Protein AF-A0A6J1QR47-F1 (afdb_monomer_lite)

Foldseek 3Di:
DDWDKDKDFDAFQAPNDTQTQWIWIDTPNDTQDIFGEAGPDDPVPGDPQRNVRLVCCCVQNDVDHNGDGDHYSVCVVVVVCCSVVPDDPDDDDDDDDDPDPDDPDDPDPDPDDDDDPPPPQQFAPKDWDQLDPVSQWIWMWGWRVDVQIAIWIWIHGSNVSDTDIDDPQLVVLVLVCLVVLVVQQPDPPPPQPDWDDRPQWIWDWDADPNAIWIWIDGPPDIDTHHNSSVVSVSVCNVVNVVVNVVNVVCSVVLNVLLVVLVVQLVPDPDLQCSLVSLVPDPSADPVDSSSVCCSPRPSHD

Structure (mmCIF, N/CA/C/O backbone):
data_AF-A0A6J1QR47-F1
#
_entry.id   AF-A0A6J1QR47-F1
#
loop_
_atom_site.group_PDB
_atom_site.id
_atom_site.type_symbol
_atom_site.label_atom_id
_atom_site.label_alt_id
_atom_site.label_comp_id
_atom_site.label_asym_id
_atom_site.label_entity_id
_atom_site.label_seq_id
_atom_site.pdbx_PDB_ins_code
_atom_site.Cartn_x
_atom_site.Cartn_y
_atom_site.Cartn_z
_atom_site.occupancy
_atom_site.B_iso_or_equiv
_atom_site.auth_seq_id
_atom_site.auth_comp_id
_atom_site.auth_asym_id
_atom_site.auth_atom_id
_atom_site.pdbx_PDB_model_num
ATOM 1 N N . MET A 1 1 ? -42.573 -16.271 6.829 1.00 49.19 1 MET A N 1
ATOM 2 C CA . MET A 1 1 ? -41.320 -15.552 7.147 1.00 49.19 1 MET A CA 1
ATOM 3 C C . MET A 1 1 ? -40.947 -14.736 5.915 1.00 49.19 1 MET A C 1
ATOM 5 O O . MET A 1 1 ? -40.894 -15.323 4.841 1.00 49.19 1 MET A O 1
ATOM 9 N N . PHE A 1 2 ? -40.803 -13.410 6.010 1.00 60.12 2 PHE A N 1
ATOM 10 C CA . PHE A 1 2 ? -40.352 -12.614 4.861 1.00 60.12 2 PHE A CA 1
ATOM 11 C C . PHE A 1 2 ? -38.879 -12.929 4.598 1.00 60.12 2 PHE A C 1
ATOM 13 O O . PHE A 1 2 ? -38.045 -12.773 5.486 1.00 60.12 2 PHE A O 1
ATOM 20 N N . ALA A 1 3 ? -38.575 -13.408 3.396 1.00 66.44 3 ALA A N 1
ATOM 21 C CA . ALA A 1 3 ? -37.206 -13.617 2.955 1.00 66.44 3 ALA A CA 1
ATOM 22 C C . ALA A 1 3 ? -36.474 -12.262 2.869 1.00 66.44 3 ALA A C 1
ATOM 24 O O . ALA A 1 3 ? -36.999 -11.346 2.221 1.00 66.44 3 ALA A O 1
ATOM 25 N N . PRO A 1 4 ? -35.282 -12.104 3.476 1.00 74.38 4 PRO A N 1
ATOM 26 C CA . PRO A 1 4 ? -34.519 -10.872 3.345 1.00 74.38 4 PRO A CA 1
ATOM 27 C C . PRO A 1 4 ? -34.150 -10.647 1.874 1.00 74.38 4 PRO A C 1
ATOM 29 O O . PRO A 1 4 ? -33.723 -11.565 1.169 1.00 74.38 4 PRO A O 1
ATOM 32 N N . THR A 1 5 ? -34.360 -9.417 1.407 1.00 82.38 5 THR A N 1
ATOM 33 C CA . THR A 1 5 ? -33.966 -8.968 0.067 1.00 82.38 5 THR A CA 1
ATOM 34 C C . THR A 1 5 ? -32.846 -7.951 0.226 1.00 82.38 5 THR A C 1
ATOM 36 O O . THR A 1 5 ? -33.026 -6.950 0.916 1.00 82.38 5 THR A O 1
ATOM 39 N N . PHE A 1 6 ? -31.705 -8.215 -0.399 1.00 82.88 6 PHE A N 1
ATOM 40 C CA . PHE A 1 6 ? -30.552 -7.324 -0.423 1.00 82.88 6 PHE A CA 1
ATOM 41 C C . PHE A 1 6 ? -30.508 -6.609 -1.768 1.00 82.88 6 PHE A C 1
ATOM 43 O O . PHE A 1 6 ? -30.739 -7.228 -2.807 1.00 82.88 6 PHE A O 1
ATOM 50 N N . VAL A 1 7 ? -30.233 -5.309 -1.744 1.00 85.19 7 VAL A N 1
ATOM 51 C CA . VAL A 1 7 ? -30.106 -4.488 -2.948 1.00 85.19 7 VAL A CA 1
ATOM 52 C C . VAL A 1 7 ? -28.792 -3.729 -2.857 1.00 85.19 7 VAL A C 1
ATOM 54 O O . VAL A 1 7 ? -28.614 -2.939 -1.932 1.00 85.19 7 VAL A O 1
ATOM 57 N N . ASP A 1 8 ? -27.898 -3.973 -3.808 1.00 87.81 8 ASP A N 1
ATOM 58 C CA . ASP A 1 8 ? -26.702 -3.162 -4.029 1.00 87.81 8 ASP A CA 1
ATOM 59 C C . ASP A 1 8 ? -26.962 -2.193 -5.187 1.00 87.81 8 ASP A C 1
ATOM 61 O O . ASP A 1 8 ? -27.458 -2.601 -6.243 1.00 87.81 8 ASP A O 1
ATOM 65 N N . LEU A 1 9 ? -26.686 -0.905 -4.965 1.00 89.38 9 LEU A N 1
ATOM 66 C CA . LEU A 1 9 ? -26.879 0.168 -5.941 1.00 89.38 9 LEU A CA 1
ATOM 67 C C . LEU A 1 9 ? -25.563 0.912 -6.139 1.00 89.38 9 LEU A C 1
ATOM 69 O O . LEU A 1 9 ? -25.026 1.491 -5.195 1.00 89.38 9 LEU A O 1
ATOM 73 N N . GLN A 1 10 ? -25.108 0.991 -7.383 1.00 90.56 10 GLN A N 1
ATOM 74 C CA . GLN A 1 10 ? -23.956 1.803 -7.768 1.00 90.56 10 GLN A CA 1
ATOM 75 C C . GLN A 1 10 ? -24.388 2.839 -8.794 1.00 90.56 10 GLN A C 1
ATOM 77 O O . GLN A 1 10 ? -25.326 2.612 -9.559 1.00 90.56 10 GLN A O 1
ATOM 82 N N . GLY A 1 11 ? -23.757 4.009 -8.799 1.00 89.56 11 GLY A N 1
ATOM 83 C CA . GLY A 1 11 ? -24.224 5.114 -9.621 1.00 89.56 11 GLY A CA 1
ATOM 84 C C . GLY A 1 11 ? -23.438 6.400 -9.453 1.00 89.56 11 GLY A C 1
ATOM 85 O O . GLY A 1 11 ? -22.457 6.468 -8.716 1.00 89.56 11 GLY A O 1
ATOM 86 N N . PHE A 1 12 ? -23.917 7.429 -10.139 1.00 88.50 12 PHE A N 1
ATOM 87 C CA . PHE A 1 12 ? -23.306 8.750 -10.199 1.00 88.50 12 PHE A CA 1
ATOM 88 C C . PHE A 1 12 ? -24.122 9.781 -9.427 1.00 88.50 12 PHE A C 1
ATOM 90 O O . PHE A 1 12 ? -25.316 9.599 -9.204 1.00 88.50 12 PHE A O 1
ATOM 97 N N . VAL A 1 13 ? -23.502 10.904 -9.072 1.00 85.06 13 VAL A N 1
ATOM 98 C CA . VAL A 1 13 ? -24.218 12.092 -8.594 1.00 85.06 13 VAL A CA 1
ATOM 99 C C . VAL A 1 13 ? -24.180 13.143 -9.697 1.00 85.06 13 VAL A C 1
ATOM 101 O O . VAL A 1 13 ? -23.104 13.512 -10.154 1.00 85.06 13 VAL A O 1
ATOM 104 N N . VAL A 1 14 ? -25.353 13.598 -10.139 1.00 82.94 14 VAL A N 1
ATOM 105 C CA . VAL A 1 14 ? -25.511 14.633 -11.173 1.00 82.94 14 VAL A CA 1
ATOM 106 C C . VAL A 1 14 ? -26.451 15.698 -10.654 1.00 82.94 14 VAL A C 1
ATOM 108 O O . VAL A 1 14 ? -27.600 15.385 -10.330 1.00 82.94 14 VAL A O 1
ATOM 111 N N . GLY A 1 15 ? -25.992 16.947 -10.563 1.00 78.44 15 GLY A N 1
ATOM 112 C CA . GLY A 1 15 ? -26.835 18.043 -10.073 1.00 78.44 15 GLY A CA 1
ATOM 113 C C . GLY A 1 15 ? -27.487 17.712 -8.724 1.00 78.44 15 GLY A C 1
ATOM 114 O O . GLY A 1 15 ? -28.696 17.875 -8.560 1.00 78.44 15 GLY A O 1
ATOM 115 N N . MET A 1 16 ? -26.691 17.155 -7.802 1.00 78.25 16 MET A N 1
ATOM 116 C CA . MET A 1 16 ? -27.096 16.700 -6.460 1.00 78.25 16 MET A CA 1
ATOM 117 C C . MET A 1 16 ? -28.099 15.531 -6.421 1.00 78.25 16 MET A C 1
ATOM 119 O O . MET A 1 16 ? -28.612 15.191 -5.356 1.00 78.25 16 MET A O 1
ATOM 123 N N . LYS A 1 17 ? -28.385 14.882 -7.554 1.00 81.88 17 LYS A N 1
ATOM 124 C CA . LYS A 1 17 ? -29.273 13.714 -7.623 1.00 81.88 17 LYS A CA 1
ATOM 125 C C . LYS A 1 17 ? -28.477 12.452 -7.908 1.00 81.88 17 LYS A C 1
ATOM 127 O O . LYS A 1 17 ? -27.615 12.441 -8.783 1.00 81.88 17 LYS A O 1
ATOM 132 N N . PHE A 1 18 ? -28.807 11.374 -7.203 1.00 86.56 18 PHE A N 1
ATOM 133 C CA . PHE A 1 18 ? -28.233 10.063 -7.478 1.00 86.56 18 PHE A CA 1
ATOM 134 C C . PHE A 1 18 ? -28.845 9.460 -8.749 1.00 86.56 18 PHE A C 1
ATOM 136 O O . PHE A 1 18 ? -30.067 9.369 -8.891 1.00 86.56 18 PHE A O 1
ATOM 143 N N . VAL A 1 19 ? -27.979 9.047 -9.666 1.00 89.38 19 VAL A N 1
ATOM 144 C CA . VAL A 1 19 ? -28.298 8.401 -10.936 1.00 89.38 19 VAL A CA 1
ATOM 145 C C . VAL A 1 19 ? -27.807 6.964 -10.856 1.00 89.38 19 VAL A C 1
ATOM 147 O O . VAL A 1 19 ? -26.606 6.709 -10.869 1.00 89.38 19 VAL A O 1
ATOM 150 N N . VAL A 1 20 ? -28.743 6.022 -10.769 1.00 89.75 20 VAL A N 1
ATOM 151 C CA . VAL A 1 20 ? -28.433 4.597 -10.590 1.00 89.75 20 VAL 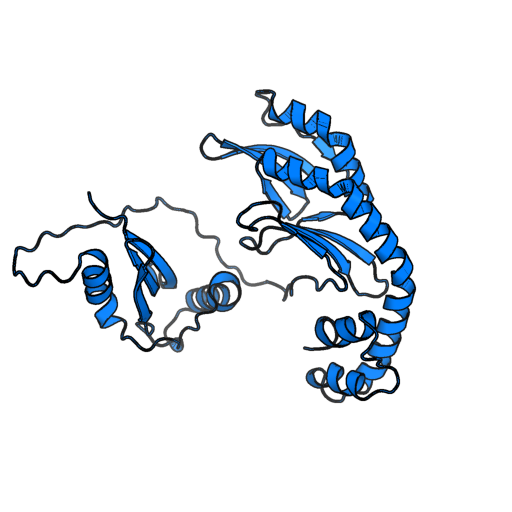A CA 1
ATOM 152 C C . VAL A 1 20 ? -27.826 4.030 -11.876 1.00 89.75 20 VAL A C 1
ATOM 154 O O . VAL A 1 20 ? -28.458 4.067 -12.929 1.00 89.75 20 VAL A O 1
ATOM 157 N N . LYS A 1 21 ? -26.618 3.477 -11.797 1.00 88.38 21 LYS A N 1
ATOM 158 C CA . LYS A 1 21 ? -25.906 2.874 -12.928 1.00 88.38 21 LYS A CA 1
ATOM 159 C C . LYS A 1 21 ? -26.002 1.357 -12.935 1.00 88.38 21 LYS A C 1
ATOM 161 O O . LYS A 1 21 ? -26.288 0.779 -13.976 1.00 88.38 21 LYS A O 1
ATOM 166 N N . GLU A 1 22 ? -25.818 0.724 -11.789 1.00 90.31 22 GLU A N 1
ATOM 167 C CA . GLU A 1 22 ? -25.898 -0.724 -11.634 1.00 90.31 22 GLU A CA 1
ATOM 168 C C . GLU A 1 22 ? -26.767 -1.076 -10.432 1.00 90.31 22 GLU A C 1
ATOM 170 O O . GLU A 1 22 ? -26.770 -0.370 -9.420 1.00 90.31 22 GLU A O 1
ATOM 175 N N . VAL A 1 23 ? -27.525 -2.163 -10.570 1.00 89.31 23 VAL A N 1
ATOM 176 C CA . VAL A 1 23 ? -28.356 -2.721 -9.507 1.00 89.31 23 VAL A CA 1
ATOM 177 C C . VAL A 1 23 ? -28.195 -4.225 -9.464 1.00 89.31 23 VAL A C 1
ATOM 179 O O . VAL A 1 23 ? -28.493 -4.889 -10.457 1.00 89.31 23 VAL A O 1
ATOM 182 N N . ALA A 1 24 ? -27.842 -4.759 -8.299 1.00 89.81 24 ALA A N 1
ATOM 183 C CA . ALA A 1 24 ? -27.925 -6.183 -8.002 1.00 89.81 24 ALA A CA 1
ATOM 184 C C . ALA A 1 24 ? -28.945 -6.422 -6.880 1.00 89.81 24 ALA A C 1
ATOM 186 O O . ALA A 1 24 ? -28.846 -5.850 -5.796 1.00 89.81 24 ALA A O 1
ATOM 187 N N . VAL A 1 25 ? -29.943 -7.266 -7.143 1.00 85.88 25 VAL A N 1
ATOM 188 C CA . VAL A 1 25 ? -30.964 -7.671 -6.168 1.00 85.88 25 VAL A CA 1
ATOM 189 C C . VAL A 1 25 ? -30.769 -9.142 -5.842 1.00 85.88 25 VAL A C 1
ATOM 191 O O . VAL A 1 25 ? -30.840 -9.986 -6.735 1.00 85.88 25 VAL A O 1
ATOM 194 N N . LEU A 1 26 ? -30.564 -9.456 -4.565 1.00 84.00 26 LEU A N 1
ATOM 195 C CA . LEU A 1 26 ? -30.418 -10.818 -4.065 1.00 84.00 26 LEU A CA 1
ATOM 196 C C . LEU A 1 26 ? -31.545 -11.156 -3.090 1.00 84.00 26 LEU A C 1
ATOM 198 O O . LEU A 1 26 ? -31.920 -10.346 -2.242 1.00 84.00 26 LEU A O 1
ATOM 202 N N . ARG A 1 27 ? -32.066 -12.379 -3.173 1.00 81.50 27 ARG A N 1
ATOM 203 C CA . ARG A 1 27 ? -33.054 -12.918 -2.229 1.00 81.50 27 ARG A CA 1
ATOM 204 C C . ARG A 1 27 ? -32.716 -14.375 -1.947 1.00 81.50 27 ARG A C 1
ATOM 206 O O . ARG A 1 27 ? -32.458 -15.133 -2.874 1.00 81.50 27 ARG A O 1
ATOM 213 N N . ASN A 1 28 ? -32.717 -14.767 -0.673 1.00 79.06 28 ASN A N 1
ATOM 214 C CA . ASN A 1 28 ? -32.351 -16.126 -0.242 1.00 79.06 28 ASN A CA 1
ATOM 215 C C . ASN A 1 28 ? -30.976 -16.600 -0.761 1.00 79.06 28 ASN A C 1
ATOM 217 O O . ASN A 1 28 ? -30.814 -17.762 -1.114 1.00 79.06 28 ASN A O 1
ATOM 221 N N . GLY A 1 29 ? -29.993 -15.698 -0.847 1.00 71.38 29 GLY A N 1
ATOM 222 C CA . GLY A 1 29 ? -28.644 -16.030 -1.324 1.00 71.38 29 GLY A CA 1
ATOM 223 C C . GLY A 1 29 ? -28.515 -16.228 -2.840 1.00 71.38 29 GLY A C 1
ATOM 224 O O . GLY A 1 29 ? -27.404 -16.441 -3.312 1.00 71.38 29 GLY A O 1
ATOM 225 N N . ALA A 1 30 ? -29.604 -16.111 -3.608 1.00 73.62 30 ALA A N 1
ATOM 226 C CA . ALA A 1 30 ? -29.583 -16.155 -5.068 1.00 73.62 30 ALA A CA 1
ATOM 227 C C . ALA A 1 30 ? -29.725 -14.751 -5.675 1.00 73.62 30 ALA A C 1
ATOM 229 O O . ALA A 1 30 ? -30.470 -13.908 -5.160 1.00 73.62 30 ALA A O 1
ATOM 230 N N . VAL A 1 31 ? -29.032 -14.509 -6.791 1.00 76.69 31 VAL A N 1
ATOM 231 C CA . VAL A 1 31 ? -29.183 -13.286 -7.592 1.00 76.69 31 VAL A CA 1
ATOM 232 C C . VAL A 1 31 ? -30.523 -13.346 -8.321 1.00 76.69 31 VAL A C 1
ATOM 234 O O . VAL A 1 31 ? -30.751 -14.223 -9.148 1.00 76.69 31 VAL A O 1
ATOM 237 N N . LEU A 1 32 ? -31.417 -12.416 -7.996 1.00 80.94 32 LEU A N 1
ATOM 238 C CA . LEU A 1 32 ? -32.761 -12.326 -8.567 1.00 80.94 32 LEU A CA 1
ATOM 239 C C . LEU A 1 32 ? -32.769 -11.434 -9.811 1.00 80.94 32 LEU A C 1
ATOM 241 O O . LEU A 1 32 ? -33.445 -11.737 -10.790 1.00 80.94 32 LEU A O 1
ATOM 245 N N . ALA A 1 33 ? -32.014 -10.336 -9.781 1.00 81.56 33 ALA A N 1
ATOM 246 C CA . ALA A 1 33 ? -31.856 -9.452 -10.926 1.00 81.56 33 ALA A CA 1
ATOM 247 C C . ALA A 1 33 ? -30.525 -8.702 -10.867 1.00 81.56 33 ALA A C 1
ATOM 249 O O . ALA A 1 33 ? -30.100 -8.271 -9.795 1.00 81.56 33 ALA A O 1
ATOM 250 N N . HIS A 1 34 ? -29.914 -8.502 -12.031 1.00 88.75 34 HIS A N 1
ATOM 251 C CA . HIS A 1 34 ? -28.715 -7.693 -12.207 1.00 88.75 34 HIS A CA 1
ATOM 252 C C . HIS A 1 34 ? -28.888 -6.820 -13.448 1.00 88.75 34 HIS A C 1
ATOM 254 O O . HIS A 1 34 ? -29.148 -7.332 -14.537 1.00 88.75 34 HIS A O 1
ATOM 260 N N . TYR A 1 35 ? -28.825 -5.502 -13.275 1.00 86.00 35 TYR A N 1
ATOM 261 C CA . TYR A 1 35 ? -29.045 -4.539 -14.351 1.00 86.00 35 TYR A CA 1
ATOM 262 C C . TYR A 1 35 ? -27.926 -3.511 -14.387 1.00 86.00 35 TYR A C 1
ATOM 264 O O . TYR A 1 35 ? -27.593 -2.939 -13.353 1.00 86.00 35 TYR A O 1
ATOM 272 N N . ILE A 1 36 ? -27.441 -3.206 -15.591 1.00 88.06 36 ILE A N 1
ATOM 273 C CA . ILE A 1 36 ? -26.566 -2.061 -15.853 1.00 88.06 36 ILE A CA 1
ATOM 274 C C . ILE A 1 36 ? -27.307 -1.116 -16.802 1.00 88.06 36 ILE A C 1
ATOM 276 O O . ILE A 1 36 ? -27.627 -1.466 -17.944 1.00 88.06 36 ILE A O 1
ATOM 280 N N . PHE A 1 37 ? -27.623 0.078 -16.311 1.00 86.94 37 PHE A N 1
ATOM 281 C CA . PHE A 1 37 ? -28.428 1.067 -17.012 1.00 86.94 37 PHE A CA 1
ATOM 282 C C . PHE A 1 37 ? -27.575 2.003 -17.874 1.00 86.94 37 PHE A C 1
ATOM 284 O O . PHE A 1 37 ? -26.486 2.431 -17.492 1.00 86.94 37 PHE A O 1
ATOM 291 N N . THR A 1 38 ? -28.101 2.399 -19.030 1.00 86.62 38 THR A N 1
ATOM 292 C CA . THR A 1 38 ? -27.563 3.534 -19.787 1.00 86.62 38 THR A CA 1
ATOM 293 C C . THR A 1 38 ? -27.736 4.810 -18.963 1.00 86.62 38 THR A C 1
ATOM 295 O O . THR A 1 38 ? -28.693 4.925 -18.198 1.00 86.62 38 THR A O 1
ATOM 298 N N . CYS A 1 39 ? -26.857 5.801 -19.114 1.00 85.12 39 CYS A N 1
ATOM 299 C CA . CYS A 1 39 ? -27.063 7.087 -18.446 1.00 85.12 39 CYS A CA 1
ATOM 300 C C . CYS A 1 39 ? -28.266 7.843 -19.055 1.00 85.12 39 CYS A C 1
ATOM 302 O O . CYS A 1 39 ? -28.542 7.704 -20.249 1.00 85.12 39 CYS A O 1
ATOM 304 N N . PRO A 1 40 ? -29.008 8.641 -18.261 1.00 83.56 40 PRO A N 1
ATOM 305 C CA . PRO A 1 40 ? -30.195 9.361 -18.732 1.00 83.56 40 PRO A CA 1
ATOM 306 C C . PRO A 1 40 ? -29.869 10.540 -19.655 1.00 83.56 40 PRO A C 1
ATOM 308 O O . PRO A 1 40 ? -30.778 11.111 -20.253 1.00 83.56 40 PRO A O 1
ATOM 311 N N . MET A 1 41 ? -28.595 10.928 -19.741 1.00 84.69 41 MET A N 1
ATOM 312 C CA . MET A 1 41 ? -28.132 12.029 -20.574 1.00 84.69 41 MET A CA 1
ATOM 313 C C . MET A 1 41 ? -26.711 11.777 -21.106 1.00 84.69 41 MET A C 1
ATOM 315 O O . MET A 1 41 ? -25.909 11.132 -20.420 1.00 84.69 41 MET A O 1
ATOM 319 N N . PRO A 1 42 ? -26.382 12.311 -22.295 1.00 86.44 42 PRO A N 1
ATOM 320 C CA . PRO A 1 42 ? -25.029 12.286 -22.843 1.00 86.44 42 PRO A CA 1
ATOM 321 C C . PRO A 1 42 ? -23.989 12.972 -21.944 1.00 86.44 42 PRO A C 1
ATOM 323 O O . PRO A 1 42 ? -24.275 13.997 -21.321 1.00 86.44 42 PRO A O 1
ATOM 326 N N . TRP A 1 43 ? -22.754 12.456 -21.937 1.00 86.44 43 TRP A N 1
ATOM 327 C CA . TRP A 1 43 ? -21.638 13.002 -21.149 1.00 86.44 43 TRP A CA 1
ATOM 328 C C . TRP A 1 43 ? -21.379 14.486 -21.406 1.00 86.44 43 TRP A C 1
ATOM 330 O O . TRP A 1 43 ? -21.093 15.241 -20.481 1.00 86.44 43 TRP A O 1
ATOM 340 N N . ASN A 1 44 ? -21.480 14.941 -22.657 1.00 87.56 44 ASN A N 1
ATOM 341 C CA . ASN A 1 44 ? -21.182 16.326 -23.021 1.00 87.56 44 ASN A CA 1
ATOM 342 C C . ASN A 1 44 ? -22.104 17.346 -22.326 1.00 87.56 44 ASN A C 1
ATOM 344 O O . ASN A 1 44 ? -21.630 18.452 -22.062 1.00 87.56 44 ASN A O 1
ATOM 348 N N . LEU A 1 45 ? -23.331 16.959 -21.955 1.00 85.81 45 LEU A N 1
ATOM 349 C CA . LEU A 1 45 ? -24.306 17.809 -21.262 1.00 85.81 45 LEU A CA 1
ATOM 350 C C . LEU A 1 45 ? -24.031 17.980 -19.763 1.00 85.81 45 LEU A C 1
ATOM 352 O O . LEU A 1 45 ? -24.619 18.855 -19.132 1.00 85.81 45 LEU A O 1
ATOM 356 N N . LEU A 1 46 ? -23.140 17.173 -19.185 1.00 83.69 46 LEU A N 1
ATOM 357 C CA . LEU A 1 46 ? -22.752 17.319 -17.787 1.00 83.69 46 LEU A CA 1
ATOM 358 C C . LEU A 1 46 ? -21.946 18.603 -17.564 1.00 83.69 46 LEU A C 1
ATOM 360 O O . LEU A 1 46 ? -21.092 18.986 -18.383 1.00 83.69 46 LEU A O 1
ATOM 364 N N . THR A 1 47 ? -22.160 19.225 -16.401 1.00 84.94 47 THR A N 1
ATOM 365 C CA . THR A 1 47 ? -21.325 20.338 -15.946 1.00 84.94 47 THR A CA 1
ATOM 366 C C . THR A 1 47 ? -19.881 19.871 -15.747 1.00 84.94 47 THR A C 1
ATOM 368 O O . THR A 1 47 ? -19.602 18.678 -15.604 1.00 84.94 47 THR A O 1
ATOM 371 N N . LYS A 1 48 ? -18.924 20.806 -15.717 1.00 79.25 48 LYS A N 1
ATOM 372 C CA . LYS A 1 48 ? -17.519 20.463 -15.433 1.00 79.25 48 LYS A CA 1
ATOM 373 C C . LYS A 1 48 ? -17.366 19.751 -14.080 1.00 79.25 48 LYS A C 1
ATOM 375 O O . LYS A 1 48 ? -16.581 18.812 -13.984 1.00 79.25 48 LYS A O 1
ATOM 380 N N . SER A 1 49 ? -18.143 20.167 -13.077 1.00 78.00 49 SER A N 1
ATOM 381 C CA . SER A 1 49 ? -18.152 19.558 -11.742 1.00 78.00 49 SER A CA 1
ATOM 382 C C . SER A 1 49 ? -18.688 18.123 -11.781 1.00 78.00 49 SER A C 1
ATOM 384 O O . SER A 1 49 ? -18.007 17.201 -11.335 1.00 78.00 49 SER A O 1
ATOM 386 N N . ASP A 1 50 ? -19.841 17.901 -12.426 1.00 83.06 50 ASP A N 1
ATOM 387 C CA . ASP A 1 50 ? -20.429 16.558 -12.547 1.00 83.06 50 ASP A CA 1
ATOM 388 C C . ASP A 1 50 ? -19.508 15.606 -13.331 1.00 83.06 50 ASP A C 1
ATOM 390 O O . ASP A 1 50 ? -19.324 14.457 -12.935 1.00 83.06 50 ASP A O 1
ATOM 394 N N . LYS A 1 51 ? -18.863 16.085 -14.409 1.00 85.94 51 LYS A N 1
ATOM 395 C CA . LYS A 1 51 ? -17.864 15.304 -15.168 1.00 85.94 51 LYS A CA 1
ATOM 396 C C . LYS A 1 51 ? -16.676 14.899 -14.305 1.00 85.94 51 LYS A C 1
ATOM 398 O O . LYS A 1 51 ? -16.190 13.774 -14.426 1.00 85.94 51 LYS A O 1
ATOM 403 N N . SER A 1 52 ? -16.196 15.807 -13.457 1.00 77.75 52 SER A N 1
ATOM 404 C CA . SER A 1 52 ? -15.087 15.543 -12.538 1.00 77.75 52 SER A CA 1
ATOM 405 C C . SER A 1 52 ? -15.477 14.484 -11.503 1.00 77.75 52 SER A C 1
ATOM 407 O O . SER A 1 52 ? -14.789 13.471 -11.366 1.00 77.75 52 SER A O 1
ATOM 409 N N . CYS A 1 53 ? -16.641 14.646 -10.866 1.00 81.88 53 CYS A N 1
ATOM 410 C CA . CYS A 1 53 ? -17.182 13.685 -9.906 1.00 81.88 53 CYS A CA 1
ATOM 411 C C . CYS A 1 53 ? -17.385 12.298 -10.537 1.00 81.88 53 CYS A C 1
ATOM 413 O O . CYS A 1 53 ? -16.900 11.295 -10.012 1.00 81.88 53 CYS A O 1
ATOM 415 N N . ALA A 1 54 ? -18.021 12.235 -11.708 1.00 81.62 54 ALA A N 1
ATOM 416 C CA . ALA A 1 54 ? -18.235 10.982 -12.420 1.00 81.62 54 ALA A CA 1
ATOM 417 C C . ALA A 1 54 ? -16.912 10.323 -12.844 1.00 81.62 54 ALA A C 1
ATOM 419 O O . ALA A 1 54 ? -16.747 9.119 -12.667 1.00 81.62 54 ALA A O 1
ATOM 420 N N . SER A 1 55 ? -15.935 11.100 -13.325 1.00 80.81 55 SER A N 1
ATOM 421 C CA . SER A 1 55 ? -14.596 10.584 -13.658 1.00 80.81 55 SER A CA 1
ATOM 422 C C . SER A 1 55 ? -13.878 10.015 -12.435 1.00 80.81 55 SER A C 1
ATOM 424 O O . SER A 1 55 ? -13.201 8.992 -12.540 1.00 80.81 55 SER A O 1
ATOM 426 N N . TRP A 1 56 ? -14.033 10.653 -11.273 1.00 86.38 56 TRP A N 1
ATOM 427 C CA . TRP A 1 56 ? -13.473 10.160 -10.019 1.00 86.38 56 TRP A CA 1
ATOM 428 C C . TRP A 1 56 ? -14.112 8.833 -9.599 1.00 86.38 56 TRP A C 1
ATOM 430 O O . TRP A 1 56 ? -13.386 7.897 -9.271 1.00 86.38 56 TRP A O 1
ATOM 440 N N . LEU A 1 57 ? -15.444 8.727 -9.671 1.00 74.38 57 LEU A N 1
ATOM 441 C CA . LEU A 1 57 ? -16.191 7.509 -9.337 1.00 74.38 57 LEU A CA 1
ATOM 442 C C . LEU A 1 57 ? -15.837 6.334 -10.263 1.00 74.38 57 LEU A C 1
ATOM 444 O O . LEU A 1 57 ? -15.631 5.217 -9.782 1.00 74.38 57 LEU A O 1
ATOM 448 N N . ILE A 1 58 ? -15.681 6.603 -11.567 1.00 77.62 58 ILE A N 1
ATOM 449 C CA . ILE A 1 58 ? -15.205 5.624 -12.558 1.00 77.62 58 ILE A CA 1
ATOM 450 C C . ILE A 1 58 ? -13.836 5.082 -12.145 1.00 77.62 58 ILE A C 1
ATOM 452 O O . ILE A 1 58 ? -13.634 3.876 -12.114 1.00 77.62 58 ILE A O 1
ATOM 456 N N . ARG A 1 59 ? -12.886 5.963 -11.817 1.00 63.78 59 ARG A N 1
ATOM 457 C CA . ARG A 1 59 ? -11.489 5.563 -11.591 1.00 63.78 59 ARG A CA 1
ATOM 458 C C . ARG A 1 59 ? -11.236 4.945 -10.219 1.00 63.78 59 ARG A C 1
ATOM 460 O O . ARG A 1 59 ? -10.359 4.098 -10.105 1.00 63.78 59 ARG A O 1
ATOM 467 N N . ASN A 1 60 ? -11.958 5.389 -9.191 1.00 68.69 60 ASN A N 1
ATOM 468 C CA . ASN A 1 60 ? -11.580 5.126 -7.800 1.00 68.69 60 ASN A CA 1
ATOM 469 C C . ASN A 1 60 ? -12.634 4.370 -6.983 1.00 68.69 60 ASN A C 1
ATOM 471 O O . ASN A 1 60 ? -12.320 3.954 -5.871 1.00 68.69 60 ASN A O 1
ATOM 475 N N . HIS A 1 61 ? -13.867 4.211 -7.480 1.00 75.50 61 HIS A N 1
ATOM 476 C CA . HIS A 1 61 ? -14.945 3.590 -6.706 1.00 75.50 61 HIS A CA 1
ATOM 477 C C . HIS A 1 61 ? -15.511 2.324 -7.355 1.00 75.50 61 HIS A C 1
ATOM 479 O O . HIS A 1 61 ? -15.350 1.243 -6.799 1.00 75.50 61 HIS A O 1
ATOM 485 N N . HIS A 1 62 ? -16.185 2.440 -8.504 1.00 76.56 62 HIS A N 1
ATOM 486 C CA . HIS A 1 62 ? -16.960 1.327 -9.075 1.00 76.56 62 HIS A CA 1
ATOM 487 C C . HIS A 1 62 ? -16.534 0.885 -10.482 1.00 76.56 62 HIS A C 1
ATOM 489 O O . HIS A 1 62 ? -17.026 -0.125 -10.970 1.00 76.56 62 HIS A O 1
ATOM 495 N N . GLY A 1 63 ? -15.671 1.618 -11.192 1.00 76.94 63 GLY A N 1
ATOM 496 C CA . GLY A 1 63 ? -15.201 1.198 -12.525 1.00 76.94 63 GLY A CA 1
ATOM 497 C C . GLY A 1 63 ? -16.200 1.384 -13.678 1.00 76.94 63 GLY A C 1
ATOM 498 O O . GLY A 1 63 ? -15.773 1.549 -14.816 1.00 76.94 63 GLY A O 1
ATOM 499 N N . LEU A 1 64 ? -17.512 1.409 -13.408 1.00 79.75 64 LEU A N 1
ATOM 500 C CA . LEU A 1 64 ? -18.567 1.590 -14.423 1.00 79.75 64 LEU A CA 1
ATOM 501 C C . LEU A 1 64 ? -18.405 2.897 -15.203 1.00 79.75 64 LEU A C 1
ATOM 503 O O . LEU A 1 64 ? -18.546 3.967 -14.614 1.00 79.75 64 LEU A O 1
ATOM 507 N N . ARG A 1 65 ? -18.174 2.832 -16.518 1.00 85.19 65 ARG A N 1
ATOM 508 C CA . ARG A 1 65 ? -18.046 4.012 -17.386 1.00 85.19 65 ARG A CA 1
ATOM 509 C C . ARG A 1 65 ? -19.407 4.666 -17.604 1.00 85.19 65 ARG A C 1
ATOM 511 O O . ARG A 1 65 ? -20.454 4.025 -17.517 1.00 85.19 65 ARG A O 1
ATOM 518 N N . TRP A 1 66 ? -19.397 5.952 -17.959 1.00 86.44 66 TRP A N 1
ATOM 519 C CA . TRP A 1 66 ? -20.634 6.688 -18.247 1.00 86.44 66 TRP A CA 1
ATOM 520 C C . TRP A 1 66 ? -21.469 6.024 -19.351 1.00 86.44 66 TRP A C 1
ATOM 522 O O . TRP A 1 66 ? -22.687 5.908 -19.215 1.00 86.44 66 TRP A O 1
ATOM 532 N N . GLU A 1 67 ? -20.797 5.490 -20.372 1.00 84.19 67 GLU A N 1
ATOM 533 C CA . GLU A 1 67 ? -21.444 4.934 -21.569 1.00 84.19 67 GLU A CA 1
ATOM 534 C C . GLU A 1 67 ? -21.774 3.448 -21.469 1.00 84.19 67 GLU A C 1
ATOM 536 O O . GLU A 1 67 ? -22.376 2.892 -22.384 1.00 84.19 67 GLU A O 1
ATOM 541 N N . ASP A 1 68 ? -21.421 2.810 -20.353 1.00 79.81 68 ASP A N 1
ATOM 542 C CA . ASP A 1 68 ? -21.712 1.395 -20.145 1.00 79.81 68 ASP A CA 1
ATOM 543 C C . ASP A 1 68 ? -23.222 1.163 -19.957 1.00 79.81 68 ASP A C 1
ATOM 545 O O . ASP A 1 68 ? -23.997 2.082 -19.684 1.00 79.81 68 ASP A O 1
ATOM 549 N N . GLY A 1 69 ? -23.656 -0.088 -20.048 1.00 83.69 69 GLY A N 1
ATOM 550 C CA . GLY A 1 69 ? -25.039 -0.483 -19.796 1.00 83.69 69 GLY A CA 1
ATOM 551 C C . GLY A 1 69 ? -25.854 -0.738 -21.056 1.00 83.69 69 GLY A C 1
ATOM 552 O O . GLY A 1 69 ? -25.702 -0.099 -22.092 1.00 83.69 69 GLY A O 1
ATOM 553 N N . ASN A 1 70 ? -26.745 -1.716 -20.946 1.00 83.50 70 ASN A N 1
ATOM 554 C CA . ASN A 1 70 ? -27.595 -2.210 -22.028 1.00 83.50 70 ASN A CA 1
ATOM 555 C C . ASN A 1 70 ? -29.094 -2.035 -21.722 1.00 83.50 70 ASN A C 1
ATOM 557 O O . ASN A 1 70 ? -29.943 -2.317 -22.569 1.00 83.50 70 ASN A O 1
ATOM 561 N N . VAL A 1 71 ? -29.441 -1.542 -20.528 1.00 83.31 71 VAL A N 1
ATOM 562 C CA . VAL A 1 71 ? -30.825 -1.299 -20.112 1.00 83.31 71 VAL A CA 1
ATOM 563 C C . VAL A 1 71 ? -31.124 0.196 -20.112 1.00 83.31 71 VAL A C 1
ATOM 565 O O . VAL A 1 71 ? -30.475 0.968 -19.421 1.00 83.31 71 VAL A O 1
ATOM 568 N N . SER A 1 72 ? -32.153 0.634 -20.838 1.00 88.38 72 SER A N 1
ATOM 569 C CA . SER A 1 72 ? -32.541 2.053 -20.835 1.00 88.38 72 SER A CA 1
ATOM 570 C C . SER A 1 72 ? -32.881 2.556 -19.425 1.00 88.38 72 SER A C 1
ATOM 572 O O . SER A 1 72 ? -33.722 1.958 -18.744 1.00 88.38 72 SER A O 1
ATOM 574 N N . TYR A 1 73 ? -32.313 3.705 -19.037 1.00 89.44 73 TYR A N 1
ATOM 575 C CA . TYR A 1 73 ? -32.595 4.369 -17.753 1.00 89.44 73 TYR A CA 1
ATOM 576 C C . TYR A 1 73 ? -34.093 4.596 -17.504 1.00 89.44 73 TYR A C 1
ATOM 578 O O . TYR A 1 73 ? -34.562 4.525 -16.372 1.00 89.44 73 TYR A O 1
ATOM 586 N N . SER A 1 74 ? -34.884 4.797 -18.564 1.00 88.12 74 SER A N 1
ATOM 587 C CA . SER A 1 74 ? -36.344 4.967 -18.474 1.00 88.12 74 SER A CA 1
ATOM 588 C C . SER A 1 74 ? -37.058 3.802 -17.767 1.00 88.12 74 SER A C 1
ATOM 590 O O . SER A 1 74 ? -38.132 3.980 -17.192 1.00 88.12 74 SER A O 1
ATOM 592 N N . LYS A 1 75 ? -36.454 2.605 -17.765 1.00 88.75 75 LYS A N 1
ATOM 593 C CA . LYS A 1 75 ? -37.007 1.386 -17.161 1.00 88.75 75 LYS A CA 1
ATOM 594 C C . LYS A 1 75 ? -36.598 1.192 -15.695 1.00 88.75 75 LYS A C 1
ATOM 596 O O . LYS A 1 75 ? -37.148 0.293 -15.058 1.00 88.75 75 LYS A O 1
ATOM 601 N N . VAL A 1 76 ? -35.691 2.016 -15.151 1.00 88.88 76 VAL A N 1
ATOM 602 C CA . VAL A 1 76 ? -35.041 1.809 -13.839 1.00 88.88 76 VAL A CA 1
ATOM 603 C C . VAL A 1 76 ? -36.047 1.601 -12.712 1.00 88.88 76 VAL A C 1
ATOM 605 O O . VAL A 1 76 ? -36.024 0.579 -12.032 1.00 88.88 76 VAL A O 1
ATOM 608 N N . LYS A 1 77 ? -37.025 2.504 -12.589 1.00 88.12 77 LYS A N 1
ATOM 609 C CA . LYS A 1 77 ? -38.039 2.446 -11.535 1.00 88.12 77 LYS A CA 1
ATOM 610 C C . LYS A 1 77 ? -38.858 1.160 -11.624 1.00 88.12 77 LYS A C 1
ATOM 612 O O . LYS A 1 77 ? -39.004 0.457 -10.634 1.00 88.12 77 LYS A O 1
ATOM 617 N N . ARG A 1 78 ? -39.348 0.820 -12.821 1.00 91.25 78 ARG A N 1
ATOM 618 C CA . ARG A 1 78 ? -40.176 -0.375 -13.038 1.00 91.25 78 ARG A CA 1
ATOM 619 C C . ARG A 1 78 ? -39.407 -1.663 -12.733 1.00 91.25 78 ARG A C 1
ATOM 621 O O . ARG A 1 78 ? -39.958 -2.549 -12.089 1.00 91.25 78 ARG A O 1
ATOM 628 N N . LEU A 1 79 ? -38.159 -1.764 -13.190 1.00 87.06 79 LEU A N 1
ATOM 629 C CA . LEU A 1 79 ? -37.351 -2.976 -13.038 1.00 87.06 79 LEU A CA 1
ATOM 630 C C . LEU A 1 79 ? -36.897 -3.197 -11.594 1.00 87.06 79 LEU A C 1
ATOM 632 O O . LEU A 1 79 ? -37.036 -4.311 -11.096 1.00 87.06 79 LEU A O 1
ATOM 636 N N . ILE A 1 80 ? -36.447 -2.146 -10.897 1.00 87.19 80 ILE A N 1
ATOM 637 C CA . ILE A 1 80 ? -36.088 -2.243 -9.474 1.00 87.19 80 ILE A CA 1
ATOM 638 C C . ILE A 1 80 ? -37.326 -2.598 -8.646 1.00 87.19 80 ILE A C 1
ATOM 640 O O . ILE A 1 80 ? -37.285 -3.534 -7.853 1.00 87.19 80 ILE A O 1
ATOM 644 N N . THR A 1 81 ? -38.454 -1.910 -8.860 1.00 85.75 81 THR A N 1
ATOM 645 C CA . THR A 1 81 ? -39.698 -2.202 -8.133 1.00 85.75 81 THR A CA 1
ATOM 646 C C . THR A 1 81 ? -40.165 -3.639 -8.367 1.00 85.75 81 THR A C 1
ATOM 648 O O . THR A 1 81 ? -40.504 -4.321 -7.405 1.00 85.75 81 THR A O 1
ATOM 651 N N . SER A 1 82 ? -40.127 -4.134 -9.608 1.00 85.25 82 SER A N 1
ATOM 652 C CA . SER A 1 82 ? -40.492 -5.523 -9.908 1.00 85.25 82 SER A CA 1
ATOM 653 C C . SER A 1 82 ? -39.537 -6.536 -9.270 1.00 85.25 82 SER A C 1
ATOM 655 O O . SER A 1 82 ? -39.990 -7.578 -8.804 1.00 85.25 82 SER A O 1
ATOM 657 N N . ALA A 1 83 ? -38.230 -6.258 -9.251 1.00 84.50 83 ALA A N 1
ATOM 658 C CA . ALA A 1 83 ? -37.235 -7.153 -8.661 1.00 84.50 83 ALA A CA 1
ATOM 659 C C . ALA A 1 83 ? -37.353 -7.216 -7.128 1.00 84.50 83 ALA A C 1
ATOM 661 O O . ALA A 1 83 ? -37.209 -8.283 -6.536 1.00 84.50 83 ALA A O 1
ATOM 662 N N . VAL A 1 84 ? -37.666 -6.088 -6.485 1.00 82.81 84 VAL A N 1
ATOM 663 C CA . VAL A 1 84 ? -37.808 -6.000 -5.025 1.00 82.81 84 VAL A CA 1
ATOM 664 C C . VAL A 1 84 ? -39.160 -6.539 -4.549 1.00 82.81 84 VAL A C 1
ATOM 666 O O . VAL A 1 84 ? -39.214 -7.245 -3.544 1.00 82.81 84 VAL A O 1
ATOM 669 N N . LEU A 1 85 ? -40.260 -6.258 -5.253 1.00 79.56 85 LEU A N 1
ATOM 670 C CA . LEU A 1 85 ? -41.603 -6.675 -4.824 1.00 79.56 85 LEU A CA 1
ATOM 671 C C . LEU A 1 85 ? -41.999 -8.076 -5.315 1.00 79.56 85 LEU A C 1
ATOM 673 O O . LEU A 1 85 ? -42.877 -8.697 -4.723 1.00 79.56 85 LEU A O 1
ATOM 677 N N . GLY A 1 86 ? -41.321 -8.607 -6.338 1.00 64.88 86 GLY A N 1
ATOM 678 C CA . GLY A 1 86 ? -41.738 -9.818 -7.044 1.00 64.88 86 GLY A CA 1
ATOM 679 C C . GLY A 1 86 ? -42.898 -9.531 -8.006 1.00 64.88 86 GLY A C 1
ATOM 680 O O . GLY A 1 86 ? -43.754 -8.689 -7.739 1.00 64.88 86 GLY A O 1
ATOM 681 N N . SER A 1 87 ? -42.930 -10.207 -9.158 1.00 50.66 87 SER A N 1
ATOM 682 C CA . SER A 1 87 ? -44.063 -10.110 -10.090 1.00 50.66 87 SER A CA 1
ATOM 683 C C . SER A 1 87 ? -45.292 -10.805 -9.502 1.00 50.66 87 SER A C 1
ATOM 685 O O . SER A 1 87 ? -45.536 -11.971 -9.783 1.00 50.66 87 SER A O 1
ATOM 687 N N . ASN A 1 88 ? -46.091 -10.085 -8.718 1.00 40.84 88 ASN A N 1
ATOM 688 C CA . ASN A 1 88 ? -47.508 -10.401 -8.594 1.00 40.84 88 ASN A CA 1
ATOM 689 C C . ASN A 1 88 ? -48.256 -9.547 -9.614 1.00 40.84 88 ASN A C 1
ATOM 691 O O . ASN A 1 88 ? -48.438 -8.343 -9.430 1.00 40.84 88 ASN A O 1
ATOM 695 N N . GLY A 1 89 ? -48.665 -10.177 -10.716 1.00 43.25 89 GLY A N 1
ATOM 696 C CA . GLY A 1 89 ? -49.693 -9.625 -11.587 1.00 43.25 89 GLY A CA 1
ATOM 697 C C . GLY A 1 89 ? -50.961 -9.423 -10.763 1.00 43.25 89 GLY A C 1
ATOM 698 O O . GLY A 1 89 ? -51.586 -10.383 -10.330 1.00 43.25 89 GLY A O 1
ATOM 699 N N . GLY A 1 90 ? -51.300 -8.169 -10.490 1.00 31.17 90 GLY A N 1
ATOM 700 C CA . GLY A 1 90 ? -52.442 -7.821 -9.659 1.00 31.17 90 GLY A CA 1
ATOM 701 C C . GLY A 1 90 ? -52.606 -6.315 -9.610 1.00 31.17 90 GLY A C 1
ATOM 702 O O . GLY A 1 90 ? -51.858 -5.610 -8.940 1.00 31.17 90 GLY A O 1
ATOM 703 N N . ASN A 1 91 ? -53.569 -5.824 -10.378 1.00 44.72 91 ASN A N 1
ATOM 704 C CA . ASN A 1 91 ? -53.965 -4.430 -10.422 1.00 44.72 91 ASN A CA 1
ATOM 705 C C . ASN A 1 91 ? -54.556 -4.037 -9.057 1.00 44.72 91 ASN A C 1
ATOM 707 O O . ASN A 1 91 ? -55.682 -4.409 -8.742 1.00 44.72 91 ASN A O 1
ATOM 711 N N . SER A 1 92 ? -53.810 -3.303 -8.233 1.00 35.81 92 SER A N 1
ATOM 712 C CA . SER A 1 92 ? -54.357 -2.723 -7.006 1.00 35.81 92 SER A CA 1
ATOM 713 C C . SER A 1 92 ? -53.600 -1.465 -6.597 1.00 35.81 92 SER A C 1
ATOM 715 O O . SER A 1 92 ? -52.475 -1.532 -6.113 1.00 35.81 92 SER A O 1
ATOM 717 N N . GLY A 1 93 ? -54.275 -0.328 -6.778 1.00 33.59 93 GLY A N 1
ATOM 718 C CA . GLY A 1 93 ? -54.205 0.833 -5.896 1.00 33.59 93 GLY A CA 1
ATOM 719 C C . GLY A 1 93 ? -52.854 1.530 -5.778 1.00 33.59 93 GLY A C 1
ATOM 720 O O . GLY A 1 93 ? -51.996 1.138 -4.995 1.00 33.59 93 GLY A O 1
ATOM 721 N N . SER A 1 94 ? -52.744 2.669 -6.460 1.00 44.47 94 SER A N 1
ATOM 722 C CA . SER A 1 94 ? -51.790 3.739 -6.169 1.00 44.47 94 SER A CA 1
ATOM 723 C C . SER A 1 94 ? -51.697 4.026 -4.660 1.00 44.47 94 SER A C 1
ATOM 725 O O . SER A 1 94 ? -52.454 4.832 -4.121 1.00 44.47 94 SER A O 1
ATOM 727 N N . ARG A 1 95 ? -50.722 3.424 -3.974 1.00 35.59 95 ARG A N 1
ATOM 728 C CA . ARG A 1 95 ? -50.172 3.956 -2.725 1.00 35.59 95 ARG A CA 1
ATOM 729 C C . ARG A 1 95 ? -48.801 4.536 -3.028 1.00 35.59 95 ARG A C 1
ATOM 731 O O . ARG A 1 95 ? -47.809 3.834 -3.191 1.00 35.59 95 ARG A O 1
ATOM 738 N N . ARG A 1 96 ? -48.790 5.863 -3.145 1.00 42.69 96 ARG A N 1
ATOM 739 C CA . ARG A 1 96 ? -47.596 6.708 -3.157 1.00 42.69 96 ARG A CA 1
ATOM 740 C C . ARG A 1 96 ? -46.824 6.430 -1.863 1.00 42.69 96 ARG A C 1
ATOM 742 O O . ARG A 1 96 ? -47.231 6.873 -0.796 1.00 42.69 96 ARG A O 1
ATOM 749 N N . MET A 1 97 ? -45.733 5.685 -1.958 1.00 31.05 97 MET A N 1
ATOM 750 C CA . MET A 1 97 ? -44.789 5.501 -0.861 1.00 31.05 97 MET A CA 1
ATOM 751 C C . MET A 1 97 ? -43.516 6.262 -1.210 1.00 31.05 97 MET A C 1
ATOM 753 O O . MET A 1 97 ? -42.676 5.811 -1.986 1.00 31.05 97 MET A O 1
ATOM 757 N N . ASN A 1 98 ? -43.452 7.488 -0.692 1.00 34.88 98 ASN A N 1
ATOM 758 C CA . ASN A 1 98 ? -42.245 8.296 -0.669 1.00 34.88 98 ASN A CA 1
ATOM 759 C C . ASN A 1 98 ? -41.325 7.717 0.403 1.00 34.88 98 ASN A C 1
ATOM 761 O O . ASN A 1 98 ? -41.587 7.885 1.590 1.00 34.88 98 ASN A O 1
ATOM 765 N N . TYR A 1 99 ? -40.235 7.088 -0.017 1.00 35.66 99 TYR A N 1
ATOM 766 C CA . TYR A 1 99 ? -39.091 6.856 0.855 1.00 35.66 99 TYR A CA 1
ATOM 767 C C . TYR A 1 99 ? -37.859 7.470 0.199 1.00 35.66 99 TYR A C 1
ATOM 769 O O . TYR A 1 99 ? -37.003 6.779 -0.338 1.00 35.66 99 TYR A O 1
ATOM 777 N N . CYS A 1 100 ? -37.800 8.798 0.231 1.00 29.44 100 CYS A N 1
ATOM 778 C CA . CYS A 1 100 ? -36.524 9.483 0.356 1.00 29.44 100 CYS A CA 1
ATOM 779 C C . CYS A 1 100 ? -36.515 10.036 1.777 1.00 29.44 100 CYS A C 1
ATOM 781 O O . CYS A 1 100 ? -37.242 10.984 2.066 1.00 29.44 100 CYS A O 1
ATOM 783 N N . VAL A 1 101 ? -35.750 9.411 2.671 1.00 30.33 101 VAL A N 1
ATOM 784 C CA . VAL A 1 101 ? -35.341 10.084 3.906 1.00 30.33 101 VAL A CA 1
ATOM 785 C C . VAL A 1 101 ? -34.308 11.127 3.469 1.00 30.33 101 VAL A C 1
ATOM 787 O O . VAL A 1 101 ? -33.314 10.736 2.851 1.00 30.33 101 VAL A O 1
ATOM 790 N N . PRO A 1 102 ? -34.530 12.432 3.697 1.00 28.98 102 PRO A N 1
ATOM 791 C CA . PRO A 1 102 ? -33.505 13.433 3.447 1.00 28.98 102 PRO A CA 1
ATOM 792 C C . PRO A 1 102 ? -32.332 13.146 4.385 1.00 28.98 102 PRO A C 1
ATOM 794 O O . PRO A 1 102 ? -32.517 13.087 5.600 1.00 28.98 102 PRO A O 1
ATOM 797 N N . ILE A 1 103 ? -31.138 12.936 3.834 1.00 33.72 103 ILE A N 1
ATOM 798 C CA . ILE A 1 103 ? -29.908 13.026 4.623 1.00 33.72 103 ILE A CA 1
ATOM 799 C C . ILE A 1 103 ? -29.717 14.526 4.895 1.00 33.72 103 ILE A C 1
ATOM 801 O O . ILE A 1 103 ? -29.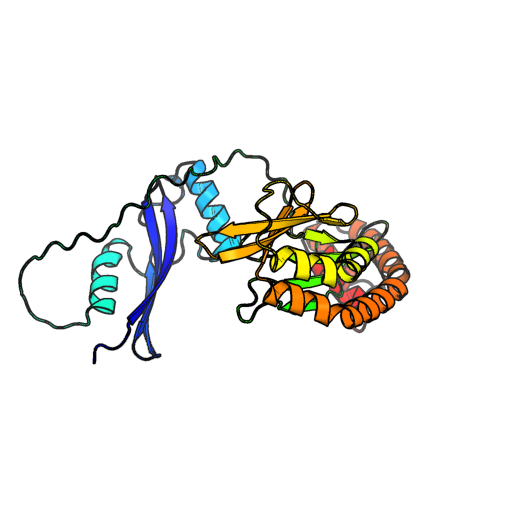649 15.275 3.919 1.00 33.72 103 ILE A O 1
ATOM 805 N N . PRO A 1 104 ? -29.690 14.990 6.159 1.00 34.25 104 PRO A N 1
ATOM 806 C CA . PRO A 1 104 ? -29.419 16.389 6.461 1.00 34.25 104 PRO A CA 1
ATOM 807 C C . PRO A 1 104 ? -28.013 16.750 5.987 1.00 34.25 104 PRO A C 1
ATOM 809 O O . PRO A 1 104 ? -27.086 15.962 6.180 1.00 34.25 104 PRO A O 1
ATOM 812 N N . ASP A 1 105 ? -27.919 17.917 5.355 1.00 37.41 105 ASP A N 1
ATOM 813 C CA . ASP A 1 105 ? -26.741 18.604 4.824 1.00 37.41 105 ASP A CA 1
ATOM 814 C C . ASP A 1 105 ? -25.391 18.050 5.308 1.00 37.41 105 ASP A C 1
ATOM 816 O O . ASP A 1 105 ? -24.826 18.467 6.318 1.00 37.41 105 ASP A O 1
ATOM 820 N N . VAL A 1 106 ? -24.841 17.105 4.541 1.00 34.31 106 VAL A N 1
ATOM 821 C CA . VAL A 1 106 ? -23.399 16.874 4.542 1.00 34.31 106 VAL A CA 1
ATOM 822 C C . VAL A 1 106 ? -22.828 17.933 3.620 1.00 34.31 106 VAL A C 1
ATOM 824 O O . VAL A 1 106 ? -23.048 17.870 2.410 1.00 34.31 106 VAL A O 1
ATOM 827 N N . GLU A 1 107 ? -22.122 18.903 4.197 1.00 32.38 107 GLU A N 1
ATOM 828 C CA . GLU A 1 107 ? -21.274 19.836 3.461 1.00 32.38 107 GLU A CA 1
ATOM 829 C C . GLU A 1 107 ? -20.438 19.048 2.445 1.00 32.38 107 GLU A C 1
ATOM 831 O O . GLU A 1 107 ? -19.523 18.291 2.780 1.00 32.38 107 GLU A O 1
ATOM 836 N N . THR A 1 108 ? -20.820 19.163 1.177 1.00 35.50 108 THR A N 1
ATOM 837 C CA . THR A 1 108 ? -20.094 18.576 0.059 1.00 35.50 108 THR A CA 1
ATOM 838 C C . THR A 1 108 ? -18.767 19.313 -0.069 1.00 35.50 108 THR A C 1
ATOM 840 O O . THR A 1 108 ? -18.799 20.532 -0.258 1.00 35.50 108 THR A O 1
ATOM 843 N N . PRO A 1 109 ? -17.609 18.630 -0.010 1.00 33.09 109 PRO A N 1
ATOM 844 C CA . PRO A 1 109 ? -16.345 19.295 -0.262 1.00 33.09 109 PRO A CA 1
ATOM 845 C C . PRO A 1 109 ? -16.361 19.795 -1.706 1.00 33.09 109 PRO A C 1
ATOM 847 O O . PRO A 1 109 ? -16.554 19.023 -2.651 1.00 33.09 109 PRO A O 1
ATOM 850 N N . THR A 1 110 ? -16.198 21.103 -1.869 1.00 30.83 110 THR A N 1
ATOM 851 C CA . THR A 1 110 ? -15.946 21.738 -3.155 1.00 30.83 110 THR A CA 1
ATOM 852 C C . THR A 1 110 ? -14.706 21.091 -3.761 1.00 30.83 110 THR A C 1
ATOM 854 O O . THR A 1 110 ? -13.617 21.111 -3.191 1.00 30.83 110 THR A O 1
ATOM 857 N N . CYS A 1 111 ? -14.882 20.447 -4.913 1.00 35.28 111 CYS A N 1
ATOM 858 C CA . CYS A 1 111 ? -13.779 19.893 -5.683 1.00 35.28 111 CYS A CA 1
ATOM 859 C C . CYS A 1 111 ? -13.055 21.040 -6.392 1.00 35.28 111 CYS A C 1
ATOM 861 O O . CYS A 1 111 ? -13.266 21.308 -7.573 1.00 35.28 111 CYS A O 1
ATOM 863 N N . GLU A 1 112 ? -12.213 21.745 -5.643 1.00 31.25 112 GLU A N 1
ATOM 864 C CA . GLU A 1 112 ? -11.220 22.628 -6.232 1.00 31.25 112 GLU A CA 1
ATOM 865 C C . GLU A 1 112 ? -10.107 21.786 -6.858 1.00 31.25 112 GLU A C 1
ATOM 867 O O . GLU A 1 112 ? -9.507 20.900 -6.245 1.00 31.25 112 GLU A O 1
ATOM 872 N N . ASN A 1 113 ? -9.897 22.043 -8.147 1.00 44.00 113 ASN A N 1
ATOM 873 C CA . ASN A 1 113 ? -8.855 21.442 -8.955 1.00 44.00 113 ASN A CA 1
ATOM 874 C C . ASN A 1 113 ? -7.489 21.836 -8.401 1.00 44.00 113 ASN A C 1
ATOM 876 O O . ASN A 1 113 ? -7.166 23.017 -8.408 1.00 44.00 113 ASN A O 1
ATOM 880 N N . ASN A 1 114 ? -6.710 20.840 -7.979 1.00 37.78 114 ASN A N 1
ATOM 881 C CA . ASN A 1 114 ? -5.261 20.715 -8.172 1.00 37.78 114 ASN A CA 1
ATOM 882 C C . ASN A 1 114 ? -4.804 19.414 -7.503 1.00 37.78 114 ASN A C 1
ATOM 884 O O . ASN A 1 114 ? -4.093 19.416 -6.503 1.00 37.78 114 ASN A O 1
ATOM 888 N N . ILE A 1 115 ? -5.242 18.274 -8.038 1.00 34.06 115 ILE A N 1
ATOM 889 C CA . ILE A 1 115 ? -4.634 16.997 -7.671 1.00 34.06 115 ILE A CA 1
ATOM 890 C C . ILE A 1 115 ? -3.615 16.700 -8.763 1.00 34.06 115 ILE A C 1
ATOM 892 O O . ILE A 1 115 ? -3.941 16.167 -9.824 1.00 34.06 115 ILE A O 1
ATOM 896 N N . SER A 1 116 ? -2.380 17.129 -8.483 1.00 32.31 116 SER A N 1
ATOM 897 C CA . SER A 1 116 ? -1.172 16.407 -8.884 1.00 32.31 116 SER A CA 1
ATOM 898 C C . SER A 1 116 ? -1.493 14.919 -8.961 1.00 32.31 116 SER A C 1
ATOM 900 O O . SER A 1 116 ? -2.111 14.385 -8.043 1.00 32.31 116 SER A O 1
ATOM 902 N N . LEU A 1 117 ? -1.139 14.294 -10.077 1.00 35.81 117 LEU A N 1
ATOM 903 C CA . LEU A 1 117 ? -1.397 12.904 -10.412 1.00 35.81 117 LEU A CA 1
ATOM 904 C C . LEU A 1 117 ? -0.723 11.985 -9.375 1.00 35.81 117 LEU A C 1
ATOM 906 O O . LEU A 1 117 ? 0.334 11.427 -9.637 1.00 35.81 117 LEU A O 1
ATOM 910 N N . ASP A 1 118 ? -1.317 11.848 -8.191 1.00 39.12 118 ASP A N 1
ATOM 911 C CA . ASP A 1 118 ? -0.815 11.009 -7.107 1.00 39.12 118 ASP A CA 1
ATOM 912 C C . ASP A 1 118 ? -1.196 9.566 -7.456 1.00 39.12 118 ASP A C 1
ATOM 914 O O . ASP A 1 118 ? -2.126 8.965 -6.910 1.00 39.12 118 ASP A O 1
ATOM 918 N N . ARG A 1 119 ? -0.540 9.033 -8.502 1.00 48.62 119 ARG A N 1
ATOM 919 C CA . ARG A 1 119 ? -0.445 7.589 -8.716 1.00 48.62 119 ARG A CA 1
ATOM 920 C C . ARG A 1 119 ? -0.005 7.044 -7.363 1.00 48.62 119 ARG A C 1
ATOM 922 O O . ARG A 1 119 ? 1.040 7.453 -6.866 1.00 48.62 119 ARG A O 1
ATOM 929 N N . ARG A 1 120 ? -0.822 6.165 -6.768 1.00 54.81 120 ARG A N 1
ATOM 930 C CA . ARG A 1 120 ? -0.464 5.422 -5.553 1.00 54.81 120 ARG A CA 1
ATOM 931 C C . ARG A 1 120 ? 1.005 5.025 -5.677 1.00 54.81 120 ARG A C 1
ATOM 933 O O . ARG A 1 120 ? 1.347 4.404 -6.683 1.00 54.81 120 ARG A O 1
ATOM 940 N N . ALA A 1 121 ? 1.832 5.412 -4.704 1.00 61.41 121 ALA A N 1
ATOM 941 C CA . ALA A 1 121 ? 3.245 5.063 -4.700 1.00 61.41 121 ALA A CA 1
ATOM 942 C C . ALA A 1 121 ? 3.373 3.558 -4.969 1.00 61.41 121 ALA A C 1
ATOM 944 O O . ALA A 1 121 ? 2.843 2.731 -4.220 1.00 61.41 121 ALA A O 1
ATOM 945 N N . VAL A 1 122 ? 3.972 3.214 -6.107 1.00 75.88 122 VAL A N 1
ATOM 946 C CA . VAL A 1 122 ? 4.153 1.825 -6.513 1.00 75.88 122 VAL A CA 1
ATOM 947 C C . VAL A 1 122 ? 5.240 1.247 -5.619 1.00 75.88 122 VAL A C 1
ATOM 949 O O . VAL A 1 122 ? 6.376 1.714 -5.641 1.00 75.88 122 VAL A O 1
ATOM 952 N N . ARG A 1 123 ? 4.887 0.236 -4.821 1.00 89.81 123 ARG A N 1
ATOM 953 C CA . ARG A 1 123 ? 5.843 -0.504 -3.997 1.00 89.81 123 ARG A CA 1
ATOM 954 C C . ARG A 1 123 ? 6.108 -1.851 -4.637 1.00 89.81 123 ARG A C 1
ATOM 956 O O . ARG A 1 123 ? 5.184 -2.652 -4.761 1.00 89.81 123 ARG A O 1
ATOM 963 N N . ILE A 1 124 ? 7.357 -2.107 -5.002 1.00 93.81 124 ILE A N 1
ATOM 964 C CA . ILE A 1 124 ? 7.765 -3.430 -5.477 1.00 93.81 124 ILE A CA 1
ATOM 965 C C . ILE A 1 124 ? 8.046 -4.351 -4.285 1.00 93.81 124 ILE A C 1
ATOM 967 O O . ILE A 1 124 ? 8.319 -3.904 -3.163 1.00 93.81 124 ILE A O 1
ATOM 971 N N . LEU A 1 125 ? 7.984 -5.654 -4.530 1.00 95.25 125 LEU A N 1
ATOM 972 C CA . LEU A 1 125 ? 8.199 -6.743 -3.588 1.00 95.25 125 LEU A CA 1
ATOM 973 C C . LEU A 1 125 ? 7.339 -6.587 -2.331 1.00 95.25 125 LEU A C 1
ATOM 975 O O . LEU A 1 125 ? 7.748 -6.977 -1.224 1.00 95.25 125 LEU A O 1
ATOM 979 N N . SER A 1 126 ? 6.159 -5.984 -2.494 1.00 94.06 126 SER A N 1
ATOM 980 C CA . SER A 1 126 ? 5.317 -5.608 -1.376 1.00 94.06 126 SER A CA 1
ATOM 981 C C . SER A 1 126 ? 4.547 -6.805 -0.826 1.00 94.06 126 SER A C 1
ATOM 983 O O . SER A 1 126 ? 4.187 -7.756 -1.524 1.00 94.06 126 SER A O 1
ATOM 985 N N . ARG A 1 127 ? 4.311 -6.786 0.485 1.00 94.88 127 ARG A N 1
ATOM 986 C CA . ARG A 1 127 ? 3.419 -7.725 1.157 1.00 94.88 127 ARG A CA 1
ATOM 987 C C . ARG A 1 127 ? 2.349 -6.945 1.889 1.00 94.88 127 ARG A C 1
ATOM 989 O O . ARG A 1 127 ? 2.652 -6.142 2.769 1.00 94.88 127 ARG A O 1
ATOM 996 N N . ARG A 1 128 ? 1.098 -7.251 1.557 1.00 93.19 128 ARG A N 1
ATOM 997 C CA . ARG A 1 128 ? -0.084 -6.659 2.171 1.00 93.19 128 ARG A CA 1
ATOM 998 C C . ARG A 1 128 ? -0.749 -7.633 3.140 1.00 93.19 128 ARG A C 1
ATOM 1000 O O . ARG A 1 128 ? -0.990 -8.792 2.808 1.00 93.19 128 ARG A O 1
ATOM 1007 N N . TYR A 1 129 ? -1.058 -7.139 4.331 1.00 94.50 129 TYR A N 1
ATOM 1008 C CA . TYR A 1 129 ? -1.742 -7.851 5.401 1.00 94.50 129 TYR A CA 1
ATOM 1009 C C . TYR A 1 129 ? -3.098 -7.199 5.654 1.00 94.50 129 TYR A C 1
ATOM 1011 O O . TYR A 1 129 ? -3.183 -6.009 5.966 1.00 94.50 129 TYR A O 1
ATOM 1019 N N . ALA A 1 130 ? -4.172 -7.977 5.537 1.00 92.25 130 ALA A N 1
ATOM 1020 C CA . ALA A 1 130 ? -5.502 -7.522 5.910 1.00 92.25 130 ALA A CA 1
ATOM 1021 C C . ALA A 1 130 ? -5.589 -7.336 7.432 1.00 92.25 130 ALA A C 1
ATOM 1023 O O . ALA A 1 130 ? -5.345 -8.271 8.195 1.00 92.25 130 ALA A O 1
ATOM 1024 N N . LEU A 1 131 ? -5.981 -6.143 7.880 1.00 91.12 131 LEU A N 1
ATOM 1025 C CA . LEU A 1 131 ? -6.191 -5.844 9.303 1.00 91.12 131 LEU A CA 1
ATOM 1026 C C . LEU A 1 131 ? -7.637 -6.106 9.743 1.00 91.12 131 LEU A C 1
ATOM 1028 O O . LEU A 1 131 ? -7.949 -6.109 10.928 1.00 91.12 131 LEU A O 1
ATOM 1032 N N . THR A 1 132 ? -8.545 -6.341 8.798 1.00 85.12 132 THR A N 1
ATOM 1033 C CA . THR A 1 132 ? -9.977 -6.557 9.053 1.00 85.12 132 THR A CA 1
ATOM 1034 C C . THR A 1 132 ? -10.499 -7.665 8.148 1.00 85.12 132 THR A C 1
ATOM 1036 O O . THR A 1 132 ? -9.910 -7.921 7.102 1.00 85.12 132 THR A O 1
ATOM 1039 N N . ALA A 1 133 ? -11.584 -8.338 8.540 1.00 76.38 133 ALA A N 1
ATOM 1040 C CA . ALA A 1 133 ? -12.167 -9.427 7.744 1.00 76.38 133 ALA A CA 1
ATOM 1041 C C . ALA A 1 133 ? -12.655 -8.955 6.363 1.00 76.38 133 ALA A C 1
ATOM 1043 O O . ALA A 1 133 ? -12.557 -9.675 5.383 1.00 76.38 133 ALA A O 1
ATOM 1044 N N . THR A 1 134 ? -13.139 -7.716 6.290 1.00 74.56 134 THR A N 1
ATOM 1045 C CA . THR A 1 134 ? -13.590 -7.061 5.054 1.00 74.56 134 THR A CA 1
ATOM 1046 C C . THR A 1 134 ? -12.462 -6.350 4.294 1.00 74.56 134 THR A C 1
ATOM 1048 O O . THR A 1 134 ? -12.745 -5.581 3.384 1.00 74.56 134 THR A O 1
ATOM 1051 N N . GLU A 1 135 ? -11.204 -6.498 4.729 1.00 76.44 135 GLU A N 1
ATOM 1052 C CA . GLU A 1 135 ? -9.979 -5.960 4.101 1.00 76.44 135 GLU A CA 1
ATOM 1053 C C . GLU A 1 135 ? -9.932 -4.439 3.827 1.00 76.44 135 GLU A C 1
ATOM 1055 O O . GLU A 1 135 ? -8.979 -3.929 3.237 1.00 76.44 135 GLU A O 1
ATOM 1060 N N . TYR A 1 136 ? -10.904 -3.670 4.330 1.00 76.94 136 TYR A N 1
ATOM 1061 C CA . TYR A 1 136 ? -10.950 -2.204 4.207 1.00 76.94 136 TYR A CA 1
ATOM 1062 C C . TYR A 1 136 ? -9.833 -1.488 4.975 1.00 76.94 136 TYR A C 1
ATOM 1064 O O . TYR A 1 136 ? -9.686 -0.277 4.872 1.00 76.94 136 TYR A O 1
ATOM 1072 N N . LYS A 1 137 ? -9.057 -2.213 5.776 1.00 87.88 137 LYS A N 1
ATOM 1073 C CA . LYS A 1 137 ? -7.825 -1.721 6.385 1.00 87.88 137 LYS A CA 1
ATOM 1074 C C . LYS A 1 137 ? -6.735 -2.731 6.156 1.00 87.88 137 LYS A C 1
ATOM 1076 O O . LYS A 1 137 ? -6.959 -3.931 6.338 1.00 87.88 137 LYS A O 1
ATOM 1081 N N . PHE A 1 138 ? -5.567 -2.230 5.804 1.00 91.62 138 PHE A N 1
ATOM 1082 C CA . PHE A 1 138 ? -4.412 -3.056 5.523 1.00 91.62 138 PHE A CA 1
ATOM 1083 C C . PHE A 1 138 ? -3.141 -2.403 6.041 1.00 91.62 138 PHE A C 1
ATOM 1085 O O . PHE A 1 138 ? -3.076 -1.182 6.186 1.00 91.62 138 PHE A O 1
ATOM 1092 N N . LEU A 1 139 ? -2.147 -3.245 6.292 1.00 95.00 139 LEU A N 1
ATOM 1093 C CA . LEU A 1 139 ? -0.760 -2.847 6.446 1.00 95.00 139 LEU A CA 1
ATOM 1094 C C . LEU A 1 139 ? 0.011 -3.428 5.264 1.00 95.00 139 LEU A C 1
ATOM 1096 O O . LEU A 1 139 ? -0.108 -4.616 4.972 1.00 95.00 139 LEU A O 1
ATOM 1100 N N . GLU A 1 140 ? 0.772 -2.598 4.573 1.00 95.00 140 GLU A N 1
ATOM 1101 C CA . GLU A 1 140 ? 1.636 -2.990 3.470 1.00 95.00 140 GLU A CA 1
ATOM 1102 C C . GLU A 1 140 ? 3.085 -2.623 3.783 1.00 95.00 140 GLU A C 1
ATOM 1104 O O . GLU A 1 140 ? 3.354 -1.564 4.340 1.00 95.00 140 GLU A O 1
ATOM 1109 N N . ILE A 1 141 ? 4.015 -3.510 3.446 1.00 96.50 141 ILE A N 1
ATOM 1110 C CA . ILE A 1 141 ? 5.453 -3.245 3.501 1.00 96.50 141 ILE A CA 1
ATOM 1111 C C . ILE A 1 141 ? 6.061 -3.608 2.151 1.00 96.50 141 ILE A C 1
ATOM 1113 O O . ILE A 1 141 ? 5.812 -4.703 1.650 1.00 96.50 141 ILE A O 1
ATOM 1117 N N . GLY A 1 142 ? 6.853 -2.716 1.565 1.00 95.81 142 GLY A N 1
ATOM 1118 C CA . GLY A 1 142 ? 7.491 -2.926 0.264 1.00 95.81 142 GLY A CA 1
ATOM 1119 C C . GLY A 1 142 ? 8.600 -1.913 0.007 1.00 95.81 142 GLY A C 1
ATOM 1120 O O . GLY A 1 142 ? 8.925 -1.120 0.889 1.00 95.81 142 GLY A O 1
ATOM 1121 N N . ILE A 1 143 ? 9.191 -1.953 -1.183 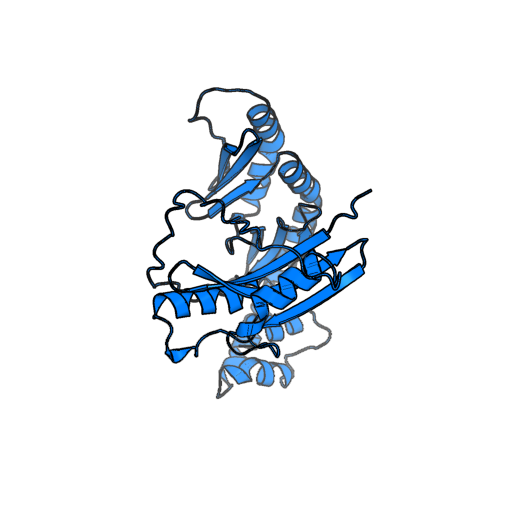1.00 94.81 143 ILE A N 1
ATOM 1122 C CA . ILE A 1 143 ? 10.248 -1.020 -1.586 1.00 94.81 143 ILE A CA 1
ATOM 1123 C C . ILE A 1 143 ? 9.633 0.072 -2.452 1.00 94.81 143 ILE A C 1
ATOM 1125 O O . ILE A 1 143 ? 9.058 -0.222 -3.499 1.00 94.81 143 ILE A O 1
ATOM 1129 N N . ASN A 1 144 ? 9.771 1.319 -2.013 1.00 91.44 144 ASN A N 1
ATOM 1130 C CA . ASN A 1 144 ? 9.530 2.481 -2.851 1.00 91.44 144 ASN A CA 1
ATOM 1131 C C . ASN A 1 144 ? 10.793 2.720 -3.691 1.00 91.44 144 ASN A C 1
ATOM 1133 O O . ASN A 1 144 ? 11.891 2.855 -3.143 1.00 91.44 144 ASN A O 1
ATOM 1137 N N . VAL A 1 145 ? 10.639 2.667 -5.013 1.00 90.44 145 VAL A N 1
ATOM 1138 C CA . VAL A 1 145 ? 11.757 2.706 -5.959 1.00 90.44 145 VAL A CA 1
ATOM 1139 C C . VAL A 1 145 ? 12.076 4.152 -6.307 1.00 90.44 145 VAL A C 1
ATOM 1141 O O . VAL A 1 145 ? 11.214 4.894 -6.776 1.00 90.44 145 VAL A O 1
ATOM 1144 N N . GLY A 1 146 ? 13.332 4.539 -6.121 1.00 81.06 146 GLY A N 1
ATOM 1145 C CA . GLY A 1 146 ? 13.826 5.860 -6.481 1.00 81.06 146 GLY A CA 1
ATOM 1146 C C . GLY A 1 146 ? 15.342 5.942 -6.326 1.00 81.06 146 GLY A C 1
ATOM 1147 O O . GLY A 1 146 ? 15.971 4.963 -5.949 1.00 81.06 146 GLY A O 1
ATOM 1148 N N . PRO A 1 147 ? 15.965 7.085 -6.630 1.00 79.12 147 PRO A N 1
ATOM 1149 C CA . PRO A 1 147 ? 17.361 7.330 -6.291 1.00 79.12 147 PRO A CA 1
ATOM 1150 C C . PRO A 1 147 ? 17.464 8.123 -4.968 1.00 79.12 147 PRO A C 1
ATOM 1152 O O . PRO A 1 147 ? 17.344 9.351 -5.003 1.00 79.12 147 PRO A O 1
ATOM 1155 N N . PRO A 1 148 ? 17.710 7.489 -3.799 1.00 88.88 148 PRO A N 1
ATOM 1156 C CA . PRO A 1 148 ? 17.839 6.048 -3.533 1.00 88.88 148 PRO A CA 1
ATOM 1157 C C . PRO A 1 148 ? 16.505 5.364 -3.180 1.00 88.88 148 PRO A C 1
ATOM 1159 O O . PRO A 1 148 ? 15.570 6.015 -2.701 1.00 88.88 148 PRO A O 1
ATOM 1162 N N . SER A 1 149 ? 16.429 4.043 -3.372 1.00 91.88 149 SER A N 1
ATOM 1163 C CA . SER A 1 149 ? 15.247 3.263 -3.006 1.00 91.88 149 SER A CA 1
ATOM 1164 C C . SER A 1 149 ? 15.214 3.049 -1.499 1.00 91.88 149 SER A C 1
ATOM 1166 O O . SER A 1 149 ? 16.248 2.972 -0.831 1.00 91.88 149 SER A O 1
ATOM 1168 N N . TYR A 1 150 ? 14.016 2.907 -0.938 1.00 92.56 150 TYR A N 1
ATOM 1169 C CA . TYR A 1 150 ? 13.858 2.694 0.497 1.00 92.56 150 TYR A CA 1
ATOM 1170 C C . TYR A 1 150 ? 12.674 1.784 0.818 1.00 92.56 150 TYR A C 1
ATOM 1172 O O . TYR A 1 150 ? 11.718 1.657 0.053 1.00 92.56 150 TYR A O 1
ATOM 1180 N N . VAL A 1 151 ? 12.741 1.120 1.974 1.00 95.12 151 VAL A N 1
ATOM 1181 C CA . VAL A 1 151 ? 11.638 0.289 2.468 1.00 95.12 151 VAL A CA 1
ATOM 1182 C C . VAL A 1 151 ? 10.603 1.180 3.140 1.00 95.12 151 VAL A C 1
ATOM 1184 O O . VAL A 1 151 ? 10.930 1.972 4.021 1.00 95.12 151 VAL A O 1
ATOM 1187 N N . GLU A 1 152 ? 9.346 1.010 2.755 1.00 92.62 152 GLU A N 1
ATOM 1188 C CA . GLU A 1 152 ? 8.227 1.806 3.238 1.00 92.62 152 GLU A CA 1
ATOM 1189 C C . GLU A 1 152 ? 7.176 0.900 3.885 1.00 92.62 152 GLU A C 1
ATOM 1191 O O . GLU A 1 152 ? 6.829 -0.155 3.344 1.00 92.62 152 GLU A O 1
ATOM 1196 N N . ILE A 1 153 ? 6.671 1.312 5.051 1.00 94.88 153 ILE A N 1
ATOM 1197 C CA . ILE A 1 153 ? 5.539 0.675 5.728 1.00 94.88 153 ILE A CA 1
ATOM 1198 C C . ILE A 1 153 ? 4.348 1.617 5.592 1.00 94.88 153 ILE A C 1
ATOM 1200 O O . ILE A 1 153 ? 4.439 2.791 5.934 1.00 94.88 153 ILE A O 1
ATOM 1204 N N . ALA A 1 154 ? 3.220 1.112 5.118 1.00 92.94 154 ALA A N 1
ATOM 1205 C CA . ALA A 1 154 ? 2.019 1.896 4.895 1.00 92.94 154 ALA A CA 1
ATOM 1206 C C . ALA A 1 154 ? 0.823 1.249 5.586 1.00 92.94 154 ALA A C 1
ATOM 1208 O O . ALA A 1 154 ? 0.576 0.053 5.446 1.00 92.94 154 ALA A O 1
ATOM 1209 N N . ILE A 1 155 ? 0.038 2.047 6.305 1.00 92.62 155 ILE A N 1
ATOM 1210 C CA . ILE A 1 155 ? -1.283 1.639 6.786 1.00 92.62 155 ILE A CA 1
ATOM 1211 C C . ILE A 1 155 ? -2.307 2.346 5.914 1.00 92.62 155 ILE A C 1
ATOM 1213 O O . ILE A 1 155 ? -2.283 3.566 5.797 1.00 92.62 155 ILE A O 1
ATOM 1217 N N . GLY A 1 156 ? -3.220 1.606 5.302 1.00 88.38 156 GLY A N 1
ATOM 1218 C CA . GLY A 1 156 ? -4.159 2.175 4.342 1.00 88.38 156 GLY A CA 1
ATOM 1219 C C . GLY A 1 156 ? -5.614 1.841 4.624 1.00 88.38 156 GLY A C 1
ATOM 1220 O O . GLY A 1 156 ? -5.946 0.886 5.331 1.00 88.38 156 GLY A O 1
ATOM 1221 N N . ASP A 1 157 ? -6.486 2.648 4.022 1.00 80.94 157 ASP A N 1
ATOM 1222 C CA . ASP A 1 157 ? -7.908 2.371 3.831 1.00 80.94 157 ASP A CA 1
ATOM 1223 C C . ASP A 1 157 ? -8.219 2.520 2.332 1.00 80.94 157 ASP A C 1
ATOM 1225 O O . ASP A 1 157 ? -8.141 3.642 1.814 1.00 80.94 157 ASP A O 1
ATOM 1229 N N . PRO A 1 158 ? -8.569 1.432 1.612 1.00 61.78 158 PRO A N 1
ATOM 1230 C CA . PRO A 1 158 ? -8.841 1.478 0.179 1.00 61.78 158 PRO A CA 1
ATOM 1231 C C . PRO A 1 158 ? -9.912 2.502 -0.204 1.00 61.78 158 PRO A C 1
ATOM 1233 O O . PRO A 1 158 ? -9.871 3.021 -1.312 1.00 61.78 158 PRO A O 1
ATOM 1236 N N . ARG A 1 159 ? -10.844 2.829 0.704 1.00 56.66 159 ARG A N 1
ATOM 1237 C CA . ARG A 1 159 ? -11.959 3.750 0.433 1.00 56.66 159 ARG A CA 1
ATOM 1238 C C . ARG A 1 159 ? -11.561 5.221 0.493 1.00 56.66 159 ARG A C 1
ATOM 1240 O O . ARG A 1 159 ? -12.270 6.063 -0.045 1.00 56.66 159 ARG A O 1
ATOM 1247 N N . ARG A 1 160 ? -10.471 5.554 1.193 1.00 57.47 160 ARG A N 1
ATOM 1248 C CA . ARG A 1 160 ? -10.035 6.946 1.413 1.00 57.47 160 ARG A CA 1
ATOM 1249 C C . ARG A 1 160 ? -8.934 7.393 0.458 1.00 57.47 160 ARG A C 1
ATOM 1251 O O . ARG A 1 160 ? -8.651 8.585 0.409 1.00 57.47 160 ARG A O 1
ATOM 1258 N N . GLY A 1 161 ? -8.293 6.453 -0.239 1.00 59.47 161 GLY A N 1
ATOM 1259 C CA . GLY A 1 161 ? -7.199 6.728 -1.175 1.00 59.47 161 GLY A CA 1
ATOM 1260 C C . GLY A 1 161 ? -5.928 7.305 -0.538 1.00 59.47 161 GLY A C 1
ATOM 1261 O O . GLY A 1 161 ? -5.003 7.638 -1.264 1.00 59.47 161 GLY A O 1
ATOM 1262 N N . LYS A 1 162 ? -5.865 7.424 0.797 1.00 71.75 162 LYS A N 1
ATOM 1263 C CA . LYS A 1 162 ? -4.711 7.948 1.538 1.00 71.75 162 LYS A CA 1
ATOM 1264 C C . LYS A 1 162 ? -4.119 6.868 2.436 1.00 71.75 162 LYS A C 1
ATOM 1266 O O . LYS A 1 162 ? -4.846 6.211 3.186 1.00 71.75 162 LYS A O 1
ATOM 1271 N N . GLU A 1 163 ? -2.804 6.729 2.368 1.00 87.25 163 GLU A N 1
ATOM 1272 C CA . GLU A 1 163 ? -2.009 5.799 3.165 1.00 87.25 163 GLU A CA 1
ATOM 1273 C C . GLU A 1 163 ? -1.198 6.580 4.204 1.00 87.25 163 GLU A C 1
ATOM 1275 O O . GLU A 1 163 ? -0.674 7.657 3.930 1.00 87.25 163 GLU A O 1
ATOM 1280 N N . LEU A 1 164 ? -1.139 6.059 5.425 1.00 89.62 164 LEU A N 1
ATOM 1281 C CA . LEU A 1 164 ? -0.294 6.570 6.492 1.00 89.62 164 LEU A CA 1
ATOM 1282 C C . LEU A 1 164 ? 1.063 5.877 6.384 1.00 89.62 164 LEU A C 1
ATOM 1284 O O . LEU A 1 164 ? 1.168 4.687 6.685 1.00 89.62 164 LEU A O 1
ATOM 1288 N N . LEU A 1 165 ? 2.066 6.623 5.933 1.00 90.31 165 LEU A N 1
ATOM 1289 C CA . LEU A 1 165 ? 3.425 6.127 5.739 1.00 90.31 165 LEU A CA 1
ATOM 1290 C C . LEU A 1 165 ? 4.208 6.191 7.047 1.00 90.31 165 LEU A C 1
ATOM 1292 O O . LEU A 1 165 ? 4.205 7.218 7.726 1.00 90.31 165 LEU A O 1
ATOM 1296 N N . LEU A 1 166 ? 4.880 5.097 7.382 1.00 91.50 166 LEU A N 1
ATOM 1297 C CA . LEU A 1 166 ? 5.651 4.915 8.601 1.00 91.50 166 LEU A CA 1
ATOM 1298 C C . LEU A 1 166 ? 7.086 4.513 8.256 1.00 91.50 166 LEU A C 1
ATOM 1300 O O . LEU A 1 166 ? 7.314 3.597 7.463 1.00 91.50 166 LEU A O 1
ATOM 1304 N N . SER A 1 167 ? 8.054 5.147 8.918 1.00 91.25 167 SER A N 1
ATOM 1305 C CA . SER A 1 167 ? 9.406 4.592 9.013 1.00 91.25 167 SER A CA 1
ATOM 1306 C C . SER A 1 167 ? 9.412 3.381 9.952 1.00 91.25 167 SER A C 1
ATOM 1308 O O . SER A 1 167 ? 8.527 3.247 10.805 1.00 91.25 167 SER A O 1
ATOM 1310 N N . LEU A 1 168 ? 10.433 2.520 9.853 1.00 93.19 168 LEU A N 1
ATOM 1311 C CA . LEU A 1 168 ? 10.609 1.430 10.822 1.00 93.19 168 LEU A CA 1
ATOM 1312 C C . LEU A 1 168 ? 10.722 1.970 12.256 1.00 93.19 168 LEU A C 1
ATOM 1314 O O . LEU A 1 168 ? 10.138 1.401 13.171 1.00 93.19 168 LEU A O 1
ATOM 1318 N N . GLU A 1 169 ? 11.426 3.086 12.447 1.00 92.62 169 GLU A N 1
ATOM 1319 C CA . GLU A 1 169 ? 11.553 3.746 13.751 1.00 92.62 169 GLU A CA 1
ATOM 1320 C C . GLU A 1 169 ? 10.183 4.148 14.314 1.00 92.62 169 GLU A C 1
ATOM 1322 O O . GLU A 1 169 ? 9.850 3.819 15.451 1.00 92.62 169 GLU A O 1
ATOM 1327 N N . THR A 1 170 ? 9.344 4.778 13.487 1.00 93.56 170 THR A N 1
ATOM 1328 C CA . THR A 1 170 ? 7.987 5.181 13.880 1.00 93.56 170 THR A CA 1
ATOM 1329 C C . THR A 1 170 ? 7.117 3.963 14.194 1.00 93.56 170 THR A C 1
ATOM 1331 O O . THR A 1 170 ? 6.367 3.972 15.169 1.00 93.56 170 THR A O 1
ATOM 1334 N N . TRP A 1 171 ? 7.231 2.895 13.397 1.00 95.25 171 TRP A N 1
ATOM 1335 C CA . TRP A 1 171 ? 6.554 1.623 13.654 1.00 95.25 171 TRP A CA 1
ATOM 1336 C C . TRP A 1 171 ? 6.956 1.028 15.011 1.00 95.25 171 TRP A C 1
ATOM 1338 O O . TRP A 1 171 ? 6.088 0.655 15.803 1.00 95.25 171 TRP A O 1
ATOM 1348 N N . LYS A 1 172 ? 8.259 0.982 15.309 1.00 95.69 172 LYS A N 1
ATOM 1349 C CA . LYS A 1 172 ? 8.781 0.440 16.568 1.00 95.69 172 LYS A CA 1
ATOM 1350 C C . LYS A 1 172 ? 8.369 1.259 17.774 1.00 95.69 172 LYS A C 1
ATOM 1352 O O . LYS A 1 172 ? 7.846 0.689 18.729 1.00 95.69 172 LYS A O 1
ATOM 1357 N N . ALA A 1 173 ? 8.485 2.578 17.690 1.00 95.44 173 ALA A N 1
ATOM 1358 C CA . ALA A 1 173 ? 8.003 3.462 18.738 1.00 95.44 173 ALA A CA 1
ATOM 1359 C C . ALA A 1 173 ? 6.487 3.280 18.968 1.00 95.44 173 ALA A C 1
ATOM 1361 O O . ALA A 1 173 ? 6.029 3.244 20.110 1.00 95.44 173 ALA A O 1
ATOM 1362 N N . LEU A 1 174 ? 5.693 3.082 17.905 1.00 95.19 174 LEU A N 1
ATOM 1363 C CA . LEU A 1 174 ? 4.252 2.834 18.028 1.00 95.19 174 LEU A CA 1
ATOM 1364 C C . LEU A 1 174 ? 3.967 1.502 18.735 1.00 95.19 174 LEU A C 1
ATOM 1366 O O . LEU A 1 174 ? 3.097 1.435 19.605 1.00 95.19 174 LEU A O 1
ATOM 1370 N N . TYR A 1 175 ? 4.708 0.452 18.380 1.00 96.31 175 TYR A N 1
ATOM 1371 C CA . TYR A 1 175 ? 4.601 -0.865 19.003 1.00 96.31 175 TYR A CA 1
ATOM 1372 C C . TYR A 1 175 ? 5.030 -0.854 20.480 1.00 96.31 175 TYR A C 1
ATOM 1374 O O . TYR A 1 175 ? 4.408 -1.506 21.325 1.00 96.31 175 TYR A O 1
ATOM 1382 N N . GLU A 1 176 ? 6.058 -0.090 20.841 1.00 95.50 176 GLU A N 1
ATOM 1383 C CA . GLU A 1 176 ? 6.470 0.096 22.237 1.00 95.50 176 GLU A CA 1
ATOM 1384 C C . GLU A 1 176 ? 5.371 0.766 23.068 1.00 95.50 176 GLU A C 1
ATOM 1386 O O . GLU A 1 176 ? 5.090 0.332 24.187 1.00 95.50 176 GLU A O 1
ATOM 1391 N N . GLN A 1 177 ? 4.654 1.732 22.486 1.00 93.69 177 GLN A N 1
ATOM 1392 C CA . GLN A 1 177 ? 3.526 2.411 23.127 1.00 93.69 177 GLN A CA 1
ATOM 1393 C C . GLN A 1 177 ? 2.247 1.561 23.230 1.00 93.69 177 GLN A C 1
ATOM 1395 O O . GLN A 1 177 ? 1.260 2.032 23.796 1.00 93.69 177 GLN A O 1
ATOM 1400 N N . ARG A 1 178 ? 2.221 0.307 22.749 1.00 94.56 178 ARG A N 1
ATOM 1401 C CA . ARG A 1 178 ? 1.000 -0.528 22.696 1.00 94.56 178 ARG A CA 1
ATOM 1402 C C . ARG A 1 178 ? 0.239 -0.619 24.025 1.00 94.56 178 ARG A C 1
ATOM 1404 O O . ARG A 1 178 ? -0.983 -0.506 24.024 1.00 94.56 178 ARG A O 1
ATOM 1411 N N . GLN A 1 179 ? 0.942 -0.770 25.151 1.00 91.44 179 GLN A N 1
ATOM 1412 C CA . GLN A 1 179 ? 0.318 -0.860 26.480 1.00 91.44 179 GLN A CA 1
ATOM 1413 C C . GLN A 1 179 ? -0.254 0.490 26.927 1.00 91.44 179 GLN A C 1
ATOM 1415 O O . GLN A 1 179 ? -1.370 0.560 27.438 1.00 91.44 179 GLN A O 1
ATOM 1420 N N . ASN A 1 180 ? 0.469 1.580 26.659 1.00 90.06 180 ASN A N 1
ATOM 1421 C CA . ASN A 1 180 ? 0.002 2.932 26.952 1.00 90.06 180 ASN A CA 1
ATOM 1422 C C . ASN A 1 180 ? -1.237 3.272 26.121 1.00 90.06 180 ASN A C 1
ATOM 1424 O O . ASN A 1 180 ? -2.197 3.798 26.668 1.00 90.06 180 ASN A O 1
ATOM 1428 N N . ILE A 1 181 ? -1.262 2.897 24.837 1.00 90.44 181 ILE A N 1
ATOM 1429 C CA . ILE A 1 181 ? -2.417 3.091 23.950 1.00 90.44 181 ILE A CA 1
ATOM 1430 C C . ILE A 1 181 ? -3.619 2.259 24.419 1.00 90.44 181 ILE A C 1
ATOM 1432 O O . ILE A 1 181 ? -4.740 2.761 24.419 1.00 90.44 181 ILE A O 1
ATOM 1436 N N . GLN A 1 182 ? -3.407 1.014 24.857 1.00 88.19 182 GLN A N 1
ATOM 1437 C CA . GLN A 1 182 ? -4.476 0.176 25.418 1.00 88.19 182 GLN A CA 1
ATOM 1438 C C . GLN A 1 182 ? -5.068 0.786 26.692 1.00 88.19 182 GLN A C 1
ATOM 1440 O O . GLN A 1 182 ? -6.287 0.915 26.810 1.00 88.19 182 GLN A O 1
ATOM 1445 N N . ASN A 1 183 ? -4.220 1.229 27.622 1.00 87.44 183 ASN A N 1
ATOM 1446 C CA . ASN A 1 183 ? -4.667 1.923 28.830 1.00 87.44 183 ASN A CA 1
ATOM 1447 C C . ASN A 1 183 ? -5.396 3.225 28.477 1.00 87.44 183 ASN A C 1
ATOM 1449 O O . ASN A 1 183 ? -6.457 3.520 29.024 1.00 87.44 183 ASN A O 1
ATOM 1453 N N . PHE A 1 184 ? -4.866 3.971 27.511 1.00 84.19 184 PHE A N 1
ATOM 1454 C CA . PHE A 1 184 ? -5.452 5.209 27.019 1.00 84.19 184 PHE A CA 1
ATOM 1455 C C . PHE A 1 184 ? -6.840 5.002 26.396 1.00 84.19 184 PHE A C 1
ATOM 1457 O O . PHE A 1 184 ? -7.735 5.808 26.621 1.00 84.19 184 PHE A O 1
ATOM 1464 N N . PHE A 1 185 ? -7.054 3.896 25.680 1.00 84.69 185 PHE A N 1
ATOM 1465 C CA . PHE A 1 185 ? -8.350 3.544 25.095 1.00 84.69 185 PHE A CA 1
ATOM 1466 C C . PHE A 1 185 ? -9.391 3.119 26.144 1.00 84.69 185 PHE A C 1
ATOM 1468 O O . PHE A 1 185 ? -10.573 3.461 26.028 1.00 84.69 185 PHE A O 1
ATOM 1475 N N . ARG A 1 186 ? -8.956 2.381 27.176 1.00 83.69 186 ARG A N 1
ATOM 1476 C CA . ARG A 1 186 ? -9.822 1.888 28.262 1.00 83.69 186 ARG A CA 1
ATOM 1477 C C . ARG A 1 186 ? -10.278 2.992 29.205 1.00 83.69 186 ARG A C 1
ATOM 1479 O O . ARG A 1 186 ? -11.410 2.951 29.676 1.00 83.69 186 ARG A O 1
ATOM 1486 N N . ASN A 1 187 ? -9.418 3.966 29.474 1.00 75.94 187 ASN A N 1
ATOM 1487 C CA . ASN A 1 187 ? -9.734 5.034 30.407 1.00 75.94 187 ASN A CA 1
ATOM 1488 C C . ASN A 1 187 ? -10.721 6.041 29.786 1.00 75.94 187 ASN A C 1
ATOM 1490 O O . ASN A 1 187 ? -10.545 6.501 28.661 1.00 75.94 187 ASN A O 1
ATOM 1494 N N . ASP A 1 188 ? -11.755 6.424 30.536 1.00 63.62 188 ASP A N 1
ATOM 1495 C CA . ASP A 1 188 ? -12.731 7.460 30.154 1.00 63.62 188 ASP A CA 1
ATOM 1496 C C . ASP A 1 188 ? -12.193 8.886 30.366 1.00 63.62 188 ASP A C 1
ATOM 1498 O O . ASP A 1 188 ? -12.959 9.791 30.702 1.00 63.62 188 ASP A O 1
ATOM 1502 N N . PHE A 1 189 ? -10.877 9.108 30.227 1.00 55.59 189 PHE A N 1
ATOM 1503 C CA . PHE A 1 189 ? -10.290 10.425 30.476 1.00 55.59 189 PHE A CA 1
ATOM 1504 C C . PHE A 1 189 ? -11.034 11.484 29.652 1.00 55.59 189 PHE A C 1
ATOM 1506 O O . PHE A 1 189 ? -10.987 11.500 28.425 1.00 55.59 189 PHE A O 1
ATOM 1513 N N . LYS A 1 190 ? -11.746 12.370 30.362 1.00 53.25 190 LYS A N 1
ATOM 1514 C CA . LYS A 1 190 ? -12.559 13.467 29.812 1.00 53.25 190 LYS A CA 1
ATOM 1515 C C . LYS A 1 190 ? -11.718 14.582 29.193 1.00 53.25 190 LYS A C 1
ATOM 1517 O O . LYS A 1 190 ? -12.274 15.582 28.747 1.00 53.25 190 LYS A O 1
ATOM 1522 N N . ASP A 1 191 ? -10.397 14.435 29.190 1.00 54.62 191 ASP A N 1
ATOM 1523 C CA . ASP A 1 191 ? -9.512 15.443 28.648 1.00 54.62 191 ASP A CA 1
ATOM 1524 C C . ASP A 1 191 ? -9.403 15.250 27.134 1.00 54.62 191 ASP A C 1
ATOM 1526 O O . ASP A 1 191 ? -8.619 14.442 26.626 1.00 54.62 191 ASP A O 1
ATOM 1530 N N . ILE A 1 192 ? -10.253 15.989 26.417 1.00 54.22 192 ILE A N 1
ATOM 1531 C CA . ILE A 1 192 ? -10.375 16.037 24.949 1.00 54.22 192 ILE A CA 1
ATOM 1532 C C . ILE A 1 192 ? -9.011 16.334 24.281 1.00 54.22 192 ILE A C 1
ATOM 1534 O O . ILE A 1 192 ? -8.816 16.070 23.092 1.00 54.22 192 ILE A O 1
ATOM 1538 N N . HIS A 1 193 ? -8.038 16.832 25.052 1.00 59.25 193 HIS A N 1
ATOM 1539 C CA . HIS A 1 193 ? -6.692 17.174 24.606 1.00 59.25 193 HIS A CA 1
ATOM 1540 C C . HIS A 1 193 ? -5.630 16.099 24.851 1.00 59.25 193 HIS A C 1
ATOM 1542 O O . HIS A 1 193 ? -4.490 16.302 24.444 1.00 59.25 193 HIS A O 1
ATOM 1548 N N . SER A 1 194 ? -5.965 14.958 25.452 1.00 75.81 194 SER A N 1
ATOM 1549 C CA . SER A 1 194 ? -4.991 13.886 25.667 1.00 75.81 194 SER A CA 1
ATOM 1550 C C . SER A 1 194 ? -4.599 13.200 24.344 1.00 75.81 194 SER A C 1
ATOM 1552 O O . SER A 1 194 ? -5.440 12.856 23.508 1.00 75.81 194 SER A O 1
ATOM 1554 N N . PHE A 1 195 ? -3.296 13.051 24.110 1.00 84.75 195 PHE A N 1
ATOM 1555 C CA . PHE A 1 195 ? -2.732 12.370 22.944 1.00 84.75 195 PHE A CA 1
ATOM 1556 C C . PHE A 1 195 ? -1.409 11.696 23.309 1.00 84.75 195 PHE A C 1
ATOM 1558 O O . PHE A 1 195 ? -0.730 12.106 24.249 1.00 84.75 195 PHE A O 1
ATOM 1565 N N . ILE A 1 196 ? -1.032 10.676 22.540 1.00 88.19 196 ILE A N 1
ATOM 1566 C CA . ILE A 1 196 ? 0.285 10.038 22.628 1.00 88.19 196 ILE A CA 1
ATOM 1567 C C . ILE A 1 196 ? 1.062 10.409 21.369 1.00 88.19 196 ILE A C 1
ATOM 1569 O O . ILE A 1 196 ? 0.592 10.171 20.256 1.00 88.19 196 ILE A O 1
ATOM 1573 N N . ASN A 1 197 ? 2.247 10.987 21.545 1.00 90.56 197 ASN A N 1
ATOM 1574 C CA . ASN A 1 197 ? 3.160 11.264 20.442 1.00 90.56 197 ASN A CA 1
ATOM 1575 C C . ASN A 1 197 ? 4.084 10.075 20.202 1.00 90.56 197 ASN A C 1
ATOM 1577 O O . ASN A 1 197 ? 4.653 9.515 21.138 1.00 90.56 197 ASN A O 1
ATOM 1581 N N . VAL A 1 198 ? 4.253 9.731 18.931 1.00 90.75 198 VAL A N 1
ATOM 1582 C CA . VAL A 1 198 ? 5.130 8.668 18.452 1.00 90.75 198 VAL A CA 1
ATOM 1583 C C . VAL A 1 198 ? 5.881 9.207 17.236 1.00 90.75 198 VAL A C 1
ATOM 1585 O O . VAL A 1 198 ? 5.462 9.018 16.095 1.00 90.75 198 VAL A O 1
ATOM 1588 N N . GLY A 1 199 ? 6.958 9.957 17.483 1.00 88.25 199 GLY A N 1
ATOM 1589 C CA . GLY A 1 199 ? 7.686 10.671 16.430 1.00 88.25 199 GLY A CA 1
ATOM 1590 C C . GLY A 1 199 ? 6.746 11.585 15.621 1.00 88.25 199 GLY A C 1
ATOM 1591 O O . GLY A 1 199 ? 6.137 12.476 16.215 1.00 88.25 199 GLY A O 1
ATOM 1592 N N . PRO A 1 200 ? 6.583 11.371 14.299 1.00 87.38 200 PRO A N 1
ATOM 1593 C CA . PRO A 1 200 ? 5.686 12.162 13.449 1.00 87.38 200 PRO A CA 1
ATOM 1594 C C . PRO A 1 200 ? 4.201 11.769 13.561 1.00 87.38 200 PRO A C 1
ATOM 1596 O O . PRO A 1 200 ? 3.363 12.360 12.874 1.00 87.38 200 PRO A O 1
ATOM 1599 N N . LEU A 1 201 ? 3.868 10.749 14.360 1.00 92.19 201 LEU A N 1
ATOM 1600 C CA . LEU A 1 201 ? 2.496 10.314 14.589 1.00 92.19 201 LEU A CA 1
ATOM 1601 C C . LEU A 1 201 ? 1.928 10.872 15.887 1.00 92.19 201 LEU A C 1
ATOM 1603 O O . LEU A 1 201 ? 2.563 10.833 16.942 1.00 92.19 201 LEU A O 1
ATOM 1607 N N . THR A 1 202 ? 0.658 11.245 15.828 1.00 90.81 202 THR A N 1
ATOM 1608 C CA . THR A 1 202 ? -0.164 11.509 17.005 1.00 90.81 202 THR A CA 1
ATOM 1609 C C . THR A 1 202 ? -1.258 10.451 17.101 1.00 90.81 202 THR A C 1
ATOM 1611 O O . THR A 1 202 ? -2.023 10.229 16.160 1.00 90.81 202 THR A O 1
ATOM 1614 N N . VAL A 1 203 ? -1.346 9.791 18.254 1.00 91.38 203 VAL A N 1
ATOM 1615 C CA . VAL A 1 203 ? -2.397 8.823 18.578 1.00 91.38 203 VAL A CA 1
ATOM 1616 C C . VAL A 1 203 ? -3.421 9.495 19.482 1.00 91.38 203 VAL A C 1
ATOM 1618 O O . VAL A 1 203 ? -3.086 10.002 20.553 1.00 91.38 203 VAL A O 1
ATOM 1621 N N . ARG A 1 204 ? -4.684 9.478 19.059 1.00 88.75 204 ARG A N 1
ATOM 1622 C CA . ARG A 1 204 ? -5.827 10.005 19.814 1.00 88.75 204 ARG A CA 1
ATOM 1623 C C . ARG A 1 204 ? -6.922 8.958 19.933 1.00 88.75 204 ARG A C 1
ATOM 1625 O O . ARG A 1 204 ? -7.036 8.060 19.100 1.00 88.75 204 ARG A O 1
ATOM 1632 N N . VAL A 1 205 ? -7.775 9.116 20.935 1.00 85.94 205 VAL A N 1
ATOM 1633 C CA . VAL A 1 205 ? -9.045 8.392 21.022 1.00 85.94 205 VAL A CA 1
ATOM 1634 C C . VAL A 1 205 ? -10.153 9.352 20.613 1.00 85.94 205 VAL A C 1
ATOM 1636 O O . VAL A 1 205 ? -10.156 10.519 20.991 1.00 85.94 205 VAL A O 1
ATOM 1639 N N . CYS A 1 206 ? -11.080 8.879 19.791 1.00 80.75 206 CYS A N 1
ATOM 1640 C CA . CYS A 1 206 ? -12.248 9.642 19.377 1.00 80.75 206 CYS A CA 1
ATOM 1641 C C . CYS A 1 206 ? -13.494 8.771 19.472 1.00 80.75 206 CYS A C 1
ATOM 1643 O O . CYS A 1 206 ? -13.412 7.550 19.355 1.00 80.75 206 CYS A O 1
ATOM 1645 N N . THR A 1 207 ? -14.652 9.397 19.640 1.00 80.50 207 THR A N 1
ATOM 1646 C CA . THR A 1 207 ? -15.935 8.695 19.637 1.00 80.50 207 THR A CA 1
ATOM 1647 C C . THR A 1 207 ? -16.705 9.090 18.388 1.00 80.50 207 THR A C 1
ATOM 1649 O O . THR A 1 207 ? -16.885 10.273 18.113 1.00 80.50 207 THR A O 1
ATOM 1652 N N . VAL A 1 208 ? -17.155 8.103 17.618 1.00 71.88 208 VAL A N 1
ATOM 1653 C CA . VAL A 1 208 ? -18.013 8.302 16.445 1.00 71.88 208 VAL A CA 1
ATOM 1654 C C . VAL A 1 208 ? -19.243 7.428 16.629 1.00 71.88 208 VAL A C 1
ATOM 1656 O O . VAL A 1 208 ? -19.107 6.217 16.763 1.00 71.88 208 VAL A O 1
ATOM 1659 N N . ASN A 1 209 ? -20.437 8.025 16.654 1.00 75.69 209 ASN A N 1
ATOM 1660 C CA . ASN A 1 209 ? -21.705 7.311 16.868 1.00 75.69 209 ASN A CA 1
ATOM 1661 C C . ASN A 1 209 ? -21.682 6.401 18.114 1.00 75.69 209 ASN A C 1
ATOM 1663 O O . ASN A 1 209 ? -22.051 5.234 18.039 1.00 75.69 209 ASN A O 1
ATOM 1667 N N . ASN A 1 210 ? -21.198 6.923 19.246 1.00 77.25 210 ASN A N 1
ATOM 1668 C CA . ASN A 1 210 ? -21.010 6.191 20.511 1.00 77.25 210 ASN A CA 1
ATOM 1669 C C . ASN A 1 210 ? -20.010 5.019 20.462 1.00 77.25 210 ASN A C 1
ATOM 1671 O O . ASN A 1 210 ? -19.894 4.273 21.429 1.00 77.25 210 ASN A O 1
ATOM 1675 N N . ILE A 1 211 ? -19.245 4.874 19.378 1.00 78.62 211 ILE A N 1
ATOM 1676 C CA . ILE A 1 211 ? -18.171 3.886 19.264 1.00 78.62 211 ILE A CA 1
ATOM 1677 C C . ILE A 1 211 ? -16.834 4.592 19.478 1.00 78.62 211 ILE A C 1
ATOM 1679 O O . ILE A 1 211 ? -16.485 5.508 18.728 1.00 78.62 211 ILE A O 1
ATOM 1683 N N . LYS A 1 212 ? -16.066 4.147 20.479 1.00 82.94 212 LYS A N 1
ATOM 1684 C CA . LYS A 1 212 ? -14.678 4.582 20.672 1.00 82.94 212 LYS A CA 1
ATOM 1685 C C . LYS A 1 212 ? -13.785 4.000 19.577 1.00 82.94 212 LYS A C 1
ATOM 1687 O O . LYS A 1 212 ? -13.814 2.803 19.296 1.00 82.94 212 LYS A O 1
ATOM 1692 N N . LEU A 1 213 ? -12.970 4.852 18.972 1.00 88.19 213 LEU A N 1
ATOM 1693 C CA . LEU A 1 213 ? -12.030 4.530 17.907 1.00 88.19 213 LEU A CA 1
ATOM 1694 C C . LEU A 1 213 ? -10.672 5.161 18.199 1.00 88.19 213 LEU A C 1
ATOM 1696 O O . LEU A 1 213 ? -10.573 6.239 18.783 1.00 88.19 213 LEU A O 1
ATOM 1700 N N . ILE A 1 214 ? -9.629 4.506 17.714 1.00 89.25 214 ILE A N 1
ATOM 1701 C CA . ILE A 1 214 ? -8.257 4.996 17.751 1.00 89.25 214 ILE A CA 1
ATOM 1702 C C . ILE A 1 214 ? -8.000 5.752 16.456 1.00 89.25 214 ILE A C 1
ATOM 1704 O O . ILE A 1 214 ? -8.247 5.236 15.363 1.00 89.25 214 ILE A O 1
ATOM 1708 N N . ARG A 1 215 ? -7.521 6.983 16.580 1.00 89.12 215 ARG A N 1
ATOM 1709 C CA . ARG A 1 215 ? -7.175 7.870 15.477 1.00 89.12 215 ARG A CA 1
ATOM 1710 C C . ARG A 1 215 ? -5.654 8.004 15.427 1.00 89.12 215 ARG A C 1
ATOM 1712 O O . ARG A 1 215 ? -5.054 8.507 16.369 1.00 89.12 215 ARG A O 1
ATOM 1719 N N . LEU A 1 216 ? -5.055 7.516 14.343 1.00 91.00 216 LEU A N 1
ATOM 1720 C CA . LEU A 1 216 ? -3.649 7.725 14.006 1.00 91.00 216 LEU A CA 1
ATOM 1721 C C . LEU A 1 216 ? -3.566 8.895 13.031 1.00 91.00 216 LEU A C 1
ATOM 1723 O O . LEU A 1 216 ? -4.180 8.851 11.960 1.00 91.00 216 LEU A O 1
ATOM 1727 N N . GLU A 1 217 ? -2.841 9.937 13.412 1.00 88.12 217 GLU A N 1
ATOM 1728 C CA . GLU A 1 217 ? -2.718 11.182 12.660 1.00 88.12 217 GLU A CA 1
ATOM 1729 C C . GLU A 1 217 ? -1.256 11.442 12.306 1.00 88.12 217 GLU A C 1
ATOM 1731 O O . GLU A 1 217 ? -0.365 11.273 13.131 1.00 88.12 217 GLU A O 1
ATOM 1736 N N . SER A 1 218 ? -1.038 11.881 11.073 1.00 85.75 218 SER A N 1
ATOM 1737 C CA . SER A 1 218 ? 0.172 12.549 10.601 1.00 85.75 218 SER A CA 1
ATOM 1738 C C . SER A 1 218 ? -0.253 13.838 9.885 1.00 85.75 218 SER A C 1
ATOM 1740 O O . SER A 1 218 ? -1.451 14.064 9.693 1.00 85.75 218 SER A O 1
ATOM 1742 N N . ALA A 1 219 ? 0.700 14.669 9.460 1.00 76.19 219 ALA A N 1
ATOM 1743 C CA . ALA A 1 219 ? 0.468 16.023 8.946 1.00 76.19 219 ALA A CA 1
ATOM 1744 C C . ALA A 1 219 ? -0.712 16.136 7.957 1.00 76.19 219 ALA A C 1
ATOM 1746 O O . ALA A 1 219 ? -1.526 17.046 8.076 1.00 76.19 219 ALA A O 1
ATOM 1747 N N . ASN A 1 220 ? -0.847 15.181 7.027 1.00 74.38 220 ASN A N 1
ATOM 1748 C CA . ASN A 1 220 ? -1.850 15.232 5.952 1.00 74.38 220 ASN A CA 1
ATOM 1749 C C . ASN A 1 220 ? -2.803 14.023 5.910 1.00 74.38 220 ASN A C 1
ATOM 1751 O O . ASN A 1 220 ? -3.664 13.928 5.022 1.00 74.38 220 ASN A O 1
ATOM 1755 N N . VAL A 1 221 ? -2.643 13.072 6.837 1.00 83.12 221 VAL A N 1
ATOM 1756 C CA . VAL A 1 221 ? -3.334 11.777 6.810 1.00 83.12 221 VAL A CA 1
ATOM 1757 C C . VAL A 1 221 ? -3.859 11.430 8.194 1.00 83.12 221 VAL A C 1
ATOM 1759 O O . VAL A 1 221 ? -3.168 11.544 9.198 1.00 83.12 221 VAL A O 1
ATOM 1762 N N . CYS A 1 222 ? -5.101 10.957 8.236 1.00 85.50 222 CYS A N 1
ATOM 1763 C CA . CYS A 1 222 ? -5.746 10.504 9.456 1.00 85.50 222 CYS A CA 1
ATOM 1764 C C . CYS A 1 222 ? -6.470 9.180 9.201 1.00 85.50 222 CYS A C 1
ATOM 1766 O O . CYS A 1 222 ? -7.380 9.103 8.363 1.00 85.50 222 CYS A O 1
ATOM 1768 N N . LEU A 1 223 ? -6.152 8.169 10.006 1.00 88.06 223 LEU A N 1
ATOM 1769 C CA . LEU A 1 223 ? -6.790 6.859 9.976 1.00 88.06 223 LEU A CA 1
ATOM 1770 C C . LEU A 1 223 ? -7.478 6.562 11.302 1.00 88.06 223 LEU A C 1
ATOM 1772 O O . LEU A 1 223 ? -6.869 6.620 12.361 1.00 88.06 223 LEU A O 1
ATOM 1776 N N . ARG A 1 224 ? -8.757 6.185 11.232 1.00 86.38 224 ARG A N 1
ATOM 1777 C CA . ARG A 1 224 ? -9.553 5.771 12.399 1.00 86.38 224 ARG A CA 1
ATOM 1778 C C . ARG A 1 224 ? -9.771 4.274 12.381 1.00 86.38 224 ARG A C 1
ATOM 1780 O O . ARG A 1 224 ? -10.209 3.772 11.350 1.00 86.38 224 ARG A O 1
ATOM 1787 N N . MET A 1 225 ? -9.487 3.562 13.462 1.00 88.06 225 MET A N 1
ATOM 1788 C CA . MET A 1 225 ? -9.641 2.108 13.563 1.00 88.06 225 MET A CA 1
ATOM 1789 C C . MET A 1 225 ? -10.177 1.677 14.929 1.00 88.06 225 MET A C 1
ATOM 1791 O O . MET A 1 225 ? -10.140 2.444 15.884 1.00 88.06 225 MET A O 1
ATOM 1795 N N . THR A 1 226 ? -10.698 0.454 15.012 1.00 89.25 226 THR A N 1
ATOM 1796 C CA . THR A 1 226 ? -11.094 -0.151 16.290 1.00 89.25 226 THR A CA 1
ATOM 1797 C C . THR A 1 226 ? -9.863 -0.617 17.067 1.00 89.25 226 THR A C 1
ATOM 1799 O O . THR A 1 226 ? -8.812 -0.863 16.471 1.00 89.25 226 THR A O 1
ATOM 1802 N N . GLU A 1 227 ? -10.007 -0.811 18.379 1.00 88.56 227 GLU A N 1
ATOM 1803 C CA . GLU A 1 227 ? -8.968 -1.425 19.222 1.00 88.56 227 GLU A CA 1
ATOM 1804 C C . GLU A 1 227 ? -8.529 -2.792 18.677 1.00 88.56 227 GLU A C 1
ATOM 1806 O O . GLU A 1 227 ? -7.338 -3.050 18.536 1.00 88.56 227 GLU A O 1
ATOM 1811 N N . SER A 1 228 ? -9.484 -3.633 18.266 1.00 89.88 228 SER A N 1
ATOM 1812 C CA . SER A 1 228 ? -9.199 -4.950 17.684 1.00 89.88 228 SER A CA 1
ATOM 1813 C C . SER A 1 228 ? -8.359 -4.879 16.406 1.00 89.88 228 SER A C 1
ATOM 1815 O O . SER A 1 228 ? -7.474 -5.705 16.197 1.00 89.88 228 SER A O 1
ATOM 1817 N N . THR A 1 229 ? -8.600 -3.873 15.563 1.00 91.44 229 THR A N 1
ATOM 1818 C CA . THR A 1 229 ? -7.820 -3.660 14.339 1.00 91.44 229 THR A CA 1
ATOM 1819 C C . THR A 1 229 ? -6.392 -3.229 14.670 1.00 91.44 229 THR A C 1
ATOM 1821 O O . THR A 1 229 ? -5.452 -3.717 14.048 1.00 91.44 229 THR A O 1
ATOM 1824 N N . LEU A 1 230 ? -6.221 -2.336 15.654 1.00 92.12 230 LEU A N 1
ATOM 1825 C CA . LEU A 1 230 ? -4.896 -1.914 16.111 1.00 92.12 230 LEU A CA 1
ATOM 1826 C C . LEU A 1 230 ? -4.128 -3.087 16.737 1.00 92.12 230 LEU A C 1
ATOM 1828 O O . LEU A 1 230 ? -2.945 -3.257 16.471 1.00 92.12 230 LEU A O 1
ATOM 1832 N N . HIS A 1 231 ? -4.795 -3.924 17.531 1.00 92.75 231 HIS A N 1
ATOM 1833 C CA . HIS A 1 231 ? -4.164 -5.096 18.131 1.00 92.75 231 HIS A CA 1
ATOM 1834 C C . HIS A 1 231 ? -3.654 -6.072 17.065 1.00 92.75 231 HIS A C 1
ATOM 1836 O O . HIS A 1 231 ? -2.479 -6.425 17.075 1.00 92.75 231 HIS A O 1
ATOM 1842 N N . ARG A 1 232 ? -4.490 -6.385 16.064 1.00 93.94 232 ARG A N 1
ATOM 1843 C CA . ARG A 1 232 ? -4.085 -7.216 14.921 1.00 93.94 232 ARG A CA 1
ATOM 1844 C C . ARG A 1 232 ? -2.911 -6.622 14.146 1.00 93.94 232 ARG A C 1
ATOM 1846 O O . ARG A 1 232 ? -2.112 -7.357 13.581 1.00 93.94 232 ARG A O 1
ATOM 1853 N N . MET A 1 233 ? -2.816 -5.296 14.092 1.00 95.06 233 MET A N 1
ATOM 1854 C CA . MET A 1 233 ? -1.667 -4.617 13.506 1.00 95.06 233 MET A CA 1
ATOM 1855 C C . MET A 1 233 ? -0.393 -4.931 14.301 1.00 95.06 233 MET A C 1
ATOM 1857 O O . MET A 1 233 ? 0.603 -5.326 13.706 1.00 95.06 233 MET A O 1
ATOM 1861 N N . PHE A 1 234 ? -0.430 -4.839 15.632 1.00 96.19 234 PHE A N 1
ATOM 1862 C CA . PHE A 1 234 ? 0.717 -5.161 16.488 1.00 96.19 234 PHE A CA 1
ATOM 1863 C C . PHE A 1 234 ? 1.112 -6.641 16.477 1.00 96.19 234 PHE A C 1
ATOM 1865 O O . PHE A 1 234 ? 2.300 -6.936 16.593 1.00 96.19 234 PHE A O 1
ATOM 1872 N N . ASP A 1 235 ? 0.173 -7.561 16.253 1.00 96.19 235 ASP A N 1
ATOM 1873 C CA . ASP A 1 235 ? 0.485 -8.989 16.075 1.00 96.19 235 ASP A CA 1
ATOM 1874 C C . ASP A 1 235 ? 1.429 -9.247 14.884 1.00 96.19 235 ASP A C 1
ATOM 1876 O O . ASP A 1 235 ? 2.124 -10.264 14.839 1.00 96.19 235 ASP A O 1
ATOM 1880 N N . LEU A 1 236 ? 1.493 -8.316 13.923 1.00 96.62 236 LEU A N 1
ATOM 1881 C CA . LEU A 1 236 ? 2.360 -8.410 12.750 1.00 96.62 236 LEU A CA 1
ATOM 1882 C C . LEU A 1 236 ? 3.804 -7.958 13.010 1.00 96.62 236 LEU A C 1
ATOM 1884 O O . LEU A 1 236 ? 4.618 -8.099 12.102 1.00 96.62 236 LEU A O 1
ATOM 1888 N N . ASP A 1 237 ? 4.162 -7.449 14.195 1.00 97.06 237 ASP A N 1
ATOM 1889 C CA . ASP A 1 237 ? 5.479 -6.833 14.450 1.00 97.06 237 ASP A CA 1
ATOM 1890 C C . ASP A 1 237 ? 6.664 -7.713 14.016 1.00 97.06 237 ASP A C 1
ATOM 1892 O O . ASP A 1 237 ? 7.525 -7.277 13.253 1.00 97.06 237 ASP A O 1
ATOM 1896 N N . ARG A 1 238 ? 6.650 -9.001 14.383 1.00 96.62 238 ARG A N 1
ATOM 1897 C CA . ARG A 1 238 ? 7.699 -9.952 13.970 1.00 96.62 238 ARG A CA 1
ATOM 1898 C C . ARG A 1 238 ? 7.743 -10.171 12.455 1.00 96.62 238 ARG A C 1
ATOM 1900 O O . ARG A 1 238 ? 8.818 -10.366 11.892 1.00 96.62 238 ARG A O 1
ATOM 1907 N N . CYS A 1 239 ? 6.587 -10.161 11.790 1.00 96.44 239 CYS A N 1
ATOM 1908 C CA . CYS A 1 239 ? 6.504 -10.278 10.335 1.00 96.44 239 CYS A CA 1
ATOM 1909 C C . CYS A 1 239 ? 7.059 -9.026 9.648 1.00 96.44 239 CYS A C 1
ATOM 1911 O O . CYS A 1 239 ? 7.748 -9.150 8.633 1.00 96.44 239 CYS A O 1
ATOM 1913 N N . ILE A 1 240 ? 6.783 -7.842 10.203 1.00 96.94 240 ILE A N 1
ATOM 1914 C CA . ILE A 1 240 ? 7.311 -6.569 9.708 1.00 96.94 240 ILE A CA 1
ATOM 1915 C C . ILE A 1 240 ? 8.827 -6.539 9.846 1.00 96.94 240 ILE A C 1
ATOM 1917 O O . ILE A 1 240 ? 9.495 -6.278 8.852 1.00 96.94 240 ILE A O 1
ATOM 1921 N N . ASP A 1 241 ? 9.379 -6.922 10.996 1.00 96.25 241 ASP A N 1
ATOM 1922 C CA . ASP A 1 241 ? 10.831 -6.998 11.188 1.00 96.25 241 ASP A CA 1
ATOM 1923 C C . ASP A 1 241 ? 11.507 -7.954 10.218 1.00 96.25 241 ASP A C 1
ATOM 1925 O O . ASP A 1 241 ? 12.494 -7.605 9.565 1.00 96.25 241 ASP A O 1
ATOM 1929 N N . ALA A 1 242 ? 10.989 -9.179 10.117 1.00 96.81 242 ALA A N 1
ATOM 1930 C CA . ALA A 1 242 ? 11.564 -10.186 9.239 1.00 96.81 242 ALA A CA 1
ATOM 1931 C C . ALA A 1 242 ? 11.549 -9.707 7.782 1.00 96.81 242 ALA A C 1
ATOM 1933 O O . ALA A 1 242 ? 12.545 -9.847 7.065 1.00 96.81 242 ALA A O 1
ATOM 1934 N N . ARG A 1 243 ? 10.439 -9.095 7.346 1.00 97.19 243 ARG A N 1
ATOM 1935 C CA . ARG A 1 243 ? 10.311 -8.599 5.978 1.00 97.19 243 ARG A CA 1
ATOM 1936 C C . ARG A 1 243 ? 11.172 -7.366 5.736 1.00 97.19 243 ARG A C 1
ATOM 1938 O O . ARG A 1 243 ? 11.850 -7.326 4.717 1.00 97.19 243 ARG A O 1
ATOM 1945 N N . PHE A 1 244 ? 11.204 -6.412 6.658 1.00 97.31 244 PHE A N 1
ATOM 1946 C CA . PHE A 1 244 ? 12.028 -5.211 6.553 1.00 97.31 244 PHE A CA 1
ATOM 1947 C C . PHE A 1 244 ? 13.514 -5.564 6.427 1.00 97.31 244 PHE A C 1
ATOM 1949 O O . PHE A 1 244 ? 14.180 -5.111 5.498 1.00 97.31 244 PHE A O 1
ATOM 1956 N N . ASN A 1 245 ? 14.013 -6.456 7.289 1.00 96.81 245 ASN A N 1
ATOM 1957 C CA . ASN A 1 245 ? 15.398 -6.930 7.236 1.00 96.81 245 ASN A CA 1
ATOM 1958 C C . ASN A 1 245 ? 15.730 -7.644 5.922 1.00 96.81 245 ASN A C 1
ATOM 1960 O O . ASN A 1 245 ? 16.836 -7.506 5.401 1.00 96.81 245 ASN A O 1
ATOM 1964 N N . HIS A 1 246 ? 14.785 -8.410 5.378 1.00 97.00 246 HIS A N 1
ATOM 1965 C CA . HIS A 1 246 ? 14.956 -9.034 4.072 1.00 97.00 246 HIS A CA 1
ATOM 1966 C C . HIS A 1 246 ? 14.998 -7.994 2.942 1.00 97.00 246 HIS A C 1
ATOM 1968 O O . HIS A 1 246 ? 15.886 -8.066 2.097 1.00 97.00 246 HIS A O 1
ATOM 1974 N N . LEU A 1 247 ? 14.081 -7.019 2.943 1.00 97.25 247 LEU A N 1
ATOM 1975 C CA . LEU A 1 247 ? 14.000 -5.983 1.912 1.00 97.25 247 LEU A CA 1
ATOM 1976 C C . LEU A 1 247 ? 15.218 -5.045 1.924 1.00 97.25 247 LEU A C 1
ATOM 1978 O O . LEU A 1 247 ? 15.727 -4.713 0.861 1.00 97.25 247 LEU A O 1
ATOM 1982 N N . ILE A 1 248 ? 15.752 -4.681 3.096 1.00 96.25 248 ILE A N 1
ATOM 1983 C CA . ILE A 1 248 ? 16.976 -3.865 3.179 1.00 96.25 248 ILE A CA 1
ATOM 1984 C C . ILE A 1 248 ? 18.157 -4.537 2.476 1.00 96.25 248 ILE A C 1
ATOM 1986 O O . ILE A 1 248 ? 18.909 -3.874 1.765 1.00 96.25 248 ILE A O 1
ATOM 1990 N N . ARG A 1 249 ? 18.322 -5.854 2.642 1.00 96.94 249 ARG A N 1
ATOM 1991 C CA . ARG A 1 249 ? 19.457 -6.594 2.061 1.00 96.94 249 ARG A CA 1
ATOM 1992 C C . ARG A 1 249 ? 19.458 -6.598 0.534 1.00 96.94 249 ARG A C 1
ATOM 1994 O O . ARG A 1 249 ? 20.505 -6.835 -0.055 1.00 96.94 249 ARG A O 1
ATOM 2001 N N . ILE A 1 250 ? 18.306 -6.359 -0.086 1.00 95.81 250 ILE A N 1
ATOM 2002 C CA . ILE A 1 250 ? 18.146 -6.364 -1.542 1.00 95.81 250 ILE A CA 1
ATOM 2003 C C . ILE A 1 250 ? 18.049 -4.953 -2.137 1.00 95.81 250 ILE A C 1
ATOM 2005 O O . ILE A 1 250 ? 18.037 -4.837 -3.359 1.00 95.81 250 ILE A O 1
ATOM 2009 N N . LEU A 1 251 ? 18.027 -3.886 -1.319 1.00 95.00 251 LEU A N 1
ATOM 2010 C CA . LEU A 1 251 ? 17.927 -2.499 -1.805 1.00 95.00 251 LEU A CA 1
ATOM 2011 C C . LEU A 1 251 ? 19.039 -2.156 -2.798 1.00 95.00 251 LEU A C 1
ATOM 2013 O O . LEU A 1 251 ? 18.748 -1.660 -3.877 1.00 95.00 251 LEU A O 1
ATOM 2017 N N . ALA A 1 252 ? 20.290 -2.510 -2.490 1.00 95.12 252 ALA A N 1
ATOM 2018 C CA . ALA A 1 252 ? 21.417 -2.242 -3.385 1.00 95.12 252 ALA A CA 1
ATOM 2019 C C . ALA A 1 252 ? 21.257 -2.930 -4.755 1.00 95.12 252 ALA A C 1
ATOM 2021 O O . ALA A 1 252 ? 21.622 -2.367 -5.784 1.00 95.12 252 ALA A O 1
ATOM 2022 N N . THR A 1 253 ? 20.683 -4.137 -4.781 1.00 95.75 253 THR A N 1
ATOM 2023 C CA . THR A 1 253 ? 20.369 -4.843 -6.031 1.00 95.75 253 THR A CA 1
ATOM 2024 C C . THR A 1 253 ? 19.247 -4.145 -6.795 1.00 95.75 253 THR A C 1
ATOM 2026 O O . THR A 1 253 ? 19.345 -4.012 -8.012 1.00 95.75 253 THR A O 1
ATOM 2029 N N . VAL A 1 254 ? 18.205 -3.685 -6.095 1.00 95.50 254 VAL A N 1
ATOM 2030 C CA . VAL A 1 254 ? 17.107 -2.915 -6.695 1.00 95.50 254 VAL A CA 1
ATOM 2031 C C . VAL A 1 254 ? 17.626 -1.613 -7.295 1.00 95.50 254 VAL A C 1
ATOM 2033 O O . VAL A 1 254 ? 17.333 -1.351 -8.454 1.00 95.50 254 VAL A O 1
ATOM 2036 N N . ASP A 1 255 ? 18.436 -0.843 -6.567 1.00 94.62 255 ASP A N 1
ATOM 2037 C CA . ASP A 1 255 ? 18.999 0.423 -7.047 1.00 94.62 255 ASP A CA 1
ATOM 2038 C C . ASP A 1 255 ? 19.889 0.219 -8.278 1.00 94.62 255 ASP A C 1
ATOM 2040 O O . ASP A 1 255 ? 19.749 0.931 -9.273 1.00 94.62 255 ASP A O 1
ATOM 2044 N N . ALA A 1 256 ? 20.762 -0.796 -8.254 1.00 95.06 256 ALA A N 1
ATOM 2045 C CA . ALA A 1 256 ? 21.617 -1.124 -9.393 1.00 95.06 256 ALA A CA 1
ATOM 2046 C C . ALA A 1 256 ? 20.795 -1.511 -10.634 1.00 95.06 256 ALA A C 1
ATOM 2048 O O . ALA A 1 256 ? 21.079 -1.049 -11.741 1.00 95.06 2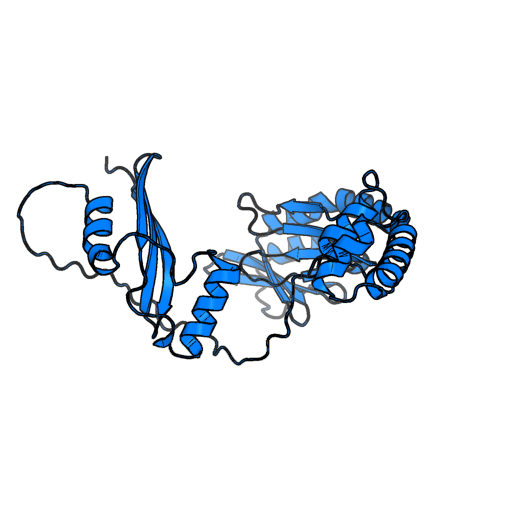56 ALA A O 1
ATOM 2049 N N . LYS A 1 257 ? 19.749 -2.329 -10.454 1.00 95.31 257 LYS A N 1
ATOM 2050 C CA . LYS A 1 257 ? 18.848 -2.732 -11.541 1.00 95.31 257 LYS A CA 1
ATOM 2051 C C . LYS A 1 257 ? 17.987 -1.580 -12.043 1.00 95.31 257 LYS A C 1
ATOM 2053 O O . LYS A 1 257 ? 17.810 -1.440 -13.248 1.00 95.31 257 LYS A O 1
ATOM 2058 N N . PHE A 1 258 ? 17.491 -0.737 -11.147 1.00 93.81 258 PHE A N 1
ATOM 2059 C CA . PHE A 1 258 ? 16.723 0.449 -11.500 1.00 93.81 258 PHE A CA 1
ATOM 2060 C C . PHE A 1 258 ? 17.563 1.435 -12.319 1.00 93.81 258 PHE A C 1
ATOM 2062 O O . PHE A 1 258 ? 17.080 1.928 -13.337 1.00 93.81 258 PHE A O 1
ATOM 2069 N N . ALA A 1 259 ? 18.823 1.673 -11.939 1.00 93.69 259 ALA A N 1
ATOM 2070 C CA . ALA A 1 259 ? 19.748 2.497 -12.717 1.00 93.69 259 ALA A CA 1
ATOM 2071 C C . ALA A 1 259 ? 19.986 1.905 -14.117 1.00 93.69 259 ALA A C 1
ATOM 2073 O O . ALA A 1 259 ? 19.774 2.589 -15.115 1.00 93.69 259 ALA A O 1
ATOM 2074 N N . GLN A 1 260 ? 20.300 0.607 -14.198 1.00 95.06 260 GLN A N 1
ATOM 2075 C CA . GLN A 1 260 ? 20.497 -0.087 -15.474 1.00 95.06 260 GLN A CA 1
ATOM 2076 C C . GLN A 1 260 ? 19.259 -0.003 -16.384 1.00 95.06 260 GLN A C 1
ATOM 2078 O O . GLN A 1 260 ? 19.376 0.265 -17.578 1.00 95.06 260 GLN A O 1
ATOM 2083 N N . PHE A 1 261 ? 18.062 -0.228 -15.837 1.00 94.06 261 PHE A N 1
ATOM 2084 C CA . PHE A 1 261 ? 16.817 -0.146 -16.602 1.00 94.06 261 PHE A CA 1
ATOM 2085 C C . PHE A 1 261 ? 16.461 1.288 -16.985 1.00 94.06 261 PHE A C 1
ATOM 2087 O O . PHE A 1 261 ? 15.909 1.489 -18.062 1.00 94.06 261 PHE A O 1
ATOM 2094 N N . SER A 1 262 ? 16.816 2.279 -16.164 1.00 92.25 262 SER A N 1
ATOM 2095 C CA . SER A 1 262 ? 16.657 3.696 -16.504 1.00 92.25 262 SER A CA 1
ATOM 2096 C C . SER A 1 262 ? 17.521 4.079 -17.706 1.00 92.25 262 SER A C 1
ATOM 2098 O O . SER A 1 262 ? 17.022 4.723 -18.630 1.00 92.25 262 SER A O 1
ATOM 2100 N N . ASP A 1 263 ? 18.776 3.621 -17.743 1.00 92.94 263 ASP A N 1
ATOM 2101 C CA . ASP A 1 263 ? 19.678 3.845 -18.878 1.00 92.94 263 ASP A CA 1
ATOM 2102 C C . ASP A 1 263 ? 19.124 3.209 -20.160 1.00 92.94 263 ASP A C 1
ATOM 2104 O O . ASP A 1 263 ? 19.074 3.856 -21.205 1.00 92.94 263 ASP A O 1
ATOM 2108 N N . ILE A 1 264 ? 18.624 1.973 -20.082 1.00 93.19 264 ILE A N 1
ATOM 2109 C CA . ILE A 1 264 ? 18.008 1.279 -21.224 1.00 93.19 264 ILE A CA 1
ATOM 2110 C C . ILE A 1 264 ? 16.729 1.993 -21.676 1.00 93.19 264 ILE A C 1
ATOM 2112 O O . ILE A 1 264 ? 16.569 2.278 -22.864 1.00 93.19 264 ILE A O 1
ATOM 2116 N N . ALA A 1 265 ? 15.834 2.324 -20.745 1.00 90.62 265 ALA A N 1
ATOM 2117 C CA . ALA A 1 265 ? 14.581 3.018 -21.030 1.00 90.62 265 ALA A CA 1
ATOM 2118 C C . ALA A 1 265 ? 14.811 4.382 -21.693 1.00 90.62 265 ALA A C 1
ATOM 2120 O O . ALA A 1 265 ? 14.016 4.784 -22.539 1.00 90.62 265 ALA A O 1
ATOM 2121 N N . SER A 1 266 ? 15.916 5.067 -21.374 1.00 90.50 266 SER A N 1
ATOM 2122 C CA . SER A 1 266 ? 16.280 6.346 -21.997 1.00 90.50 266 SER A CA 1
ATOM 2123 C C . SER A 1 266 ? 16.539 6.251 -23.508 1.00 90.50 266 SER A C 1
ATOM 2125 O O . SER A 1 266 ? 16.469 7.259 -24.210 1.00 90.50 266 SER A O 1
ATOM 2127 N N . THR A 1 267 ? 16.790 5.045 -24.031 1.00 90.75 267 THR A N 1
ATOM 2128 C CA . THR A 1 267 ? 16.970 4.800 -25.470 1.00 90.75 267 THR A CA 1
ATOM 2129 C C . THR A 1 267 ? 15.645 4.661 -26.229 1.00 90.75 267 THR A C 1
ATOM 2131 O O . THR A 1 267 ? 15.631 4.725 -27.463 1.00 90.75 267 THR A O 1
ATOM 2134 N N . ALA A 1 268 ? 14.525 4.488 -25.517 1.00 88.56 268 ALA A N 1
ATOM 2135 C CA . ALA A 1 268 ? 13.204 4.379 -26.119 1.00 88.56 268 ALA A CA 1
ATOM 2136 C C . ALA A 1 268 ? 12.767 5.724 -26.719 1.00 88.56 268 ALA A C 1
ATOM 2138 O O . ALA A 1 268 ? 12.893 6.780 -26.100 1.00 88.56 268 ALA A O 1
ATOM 2139 N N . LYS A 1 269 ? 12.218 5.688 -27.938 1.00 85.44 269 LYS A N 1
ATOM 2140 C CA . LYS A 1 269 ? 11.723 6.895 -28.625 1.00 85.44 269 LYS A CA 1
ATOM 2141 C C . LYS A 1 269 ? 10.391 7.387 -28.056 1.00 85.44 269 LYS A C 1
ATOM 2143 O O . LYS A 1 269 ? 10.132 8.587 -28.085 1.00 85.44 269 LYS A O 1
ATOM 2148 N N . ASP A 1 270 ? 9.561 6.470 -27.560 1.00 83.56 270 ASP A N 1
ATOM 2149 C CA . ASP A 1 270 ? 8.305 6.754 -26.864 1.00 83.56 270 ASP A CA 1
ATOM 2150 C C . ASP A 1 270 ? 8.402 6.224 -25.419 1.00 83.56 270 ASP A C 1
ATOM 2152 O O . ASP A 1 270 ? 8.688 5.038 -25.232 1.00 83.56 270 ASP A O 1
ATOM 2156 N N . PRO A 1 271 ? 8.139 7.050 -24.386 1.00 76.62 271 PRO A N 1
ATOM 2157 C CA . PRO A 1 271 ? 8.066 6.603 -22.994 1.00 76.62 271 PRO A CA 1
ATOM 2158 C C . PRO A 1 271 ? 7.128 5.410 -22.751 1.00 76.62 271 PRO A C 1
ATOM 2160 O O . PRO A 1 271 ? 7.369 4.624 -21.836 1.00 76.62 271 PRO A O 1
ATOM 2163 N N . LYS A 1 272 ? 6.085 5.234 -23.574 1.00 81.69 272 LYS A N 1
ATOM 2164 C CA . LYS A 1 272 ? 5.168 4.083 -23.487 1.00 81.69 272 LYS A CA 1
ATOM 2165 C C . LYS A 1 272 ? 5.801 2.762 -23.917 1.00 81.69 272 LYS A C 1
ATOM 2167 O O . LYS A 1 272 ? 5.291 1.700 -23.578 1.00 81.69 272 LYS A O 1
ATOM 2172 N N . GLU A 1 273 ? 6.904 2.820 -24.656 1.00 85.12 273 GLU A N 1
ATOM 2173 C CA . GLU A 1 273 ? 7.657 1.649 -25.107 1.00 85.12 273 GLU A CA 1
ATOM 2174 C C . GLU A 1 273 ? 8.858 1.341 -24.204 1.00 85.12 273 GLU A C 1
ATOM 2176 O O . GLU A 1 273 ? 9.565 0.364 -24.449 1.00 85.12 273 GLU A O 1
ATOM 2181 N N . ALA A 1 274 ? 9.084 2.126 -23.143 1.00 85.75 274 ALA A N 1
ATOM 2182 C CA . ALA A 1 274 ? 10.216 1.951 -22.234 1.00 85.75 274 ALA A CA 1
ATOM 2183 C C . ALA A 1 274 ? 10.312 0.519 -21.678 1.00 85.75 274 ALA A C 1
ATOM 2185 O O . ALA A 1 274 ? 11.385 -0.085 -21.711 1.00 85.75 274 ALA A O 1
ATOM 2186 N N . SER A 1 275 ? 9.191 -0.064 -21.238 1.00 89.44 275 SER A N 1
ATOM 2187 C CA . SER A 1 275 ? 9.166 -1.447 -20.752 1.00 89.44 275 SER A CA 1
ATOM 2188 C C . SER A 1 275 ? 9.461 -2.471 -21.852 1.00 89.44 275 SER A C 1
ATOM 2190 O O . SER A 1 275 ? 10.155 -3.447 -21.586 1.00 89.44 275 SER A O 1
ATOM 2192 N N . ASN A 1 276 ? 9.035 -2.238 -23.099 1.00 91.38 276 ASN A N 1
ATOM 2193 C CA . ASN A 1 276 ? 9.322 -3.133 -24.228 1.00 91.38 276 ASN A CA 1
ATOM 2194 C C . ASN A 1 276 ? 10.821 -3.188 -24.542 1.00 91.38 276 ASN A C 1
ATOM 2196 O O . ASN A 1 276 ? 11.360 -4.267 -24.782 1.00 91.38 276 ASN A O 1
ATOM 2200 N N . VAL A 1 277 ? 11.499 -2.036 -24.509 1.00 92.00 277 VAL A N 1
ATOM 2201 C CA . VAL A 1 277 ? 12.954 -1.970 -24.714 1.00 92.00 277 VAL A CA 1
ATOM 2202 C C . VAL A 1 277 ? 13.693 -2.690 -23.583 1.00 92.00 277 VAL A C 1
ATOM 2204 O O . VAL A 1 277 ? 14.655 -3.408 -23.845 1.00 92.00 277 VAL A O 1
ATOM 2207 N N . ILE A 1 278 ? 13.209 -2.575 -22.340 1.00 93.25 278 ILE A N 1
ATOM 2208 C CA . ILE A 1 278 ? 13.749 -3.334 -21.204 1.00 93.25 278 ILE A CA 1
ATOM 2209 C C . ILE A 1 278 ? 13.554 -4.841 -21.414 1.00 93.25 278 ILE A C 1
ATOM 2211 O O . ILE A 1 278 ? 14.519 -5.589 -21.291 1.00 93.25 278 ILE A O 1
ATOM 2215 N N . TYR A 1 279 ? 12.351 -5.297 -21.781 1.00 93.31 279 TYR A N 1
ATOM 2216 C CA . TYR A 1 279 ? 12.070 -6.723 -22.003 1.00 93.31 279 TYR A CA 1
ATOM 2217 C C . TYR A 1 279 ? 12.902 -7.343 -23.131 1.00 93.31 279 TYR A C 1
ATOM 2219 O O . TYR A 1 279 ? 13.192 -8.536 -23.084 1.00 93.31 279 TYR A O 1
ATOM 2227 N N . ALA A 1 280 ? 13.280 -6.553 -24.138 1.00 92.94 280 ALA A N 1
ATOM 2228 C CA . ALA A 1 280 ? 14.121 -6.998 -25.247 1.00 92.94 280 ALA A CA 1
ATOM 2229 C C . ALA A 1 280 ? 15.632 -6.955 -24.940 1.00 92.94 280 ALA A C 1
ATOM 2231 O O . ALA A 1 280 ? 16.428 -7.400 -25.763 1.00 92.94 280 ALA A O 1
ATOM 2232 N N . SER A 1 281 ? 16.039 -6.396 -23.796 1.00 94.50 281 SER A N 1
ATOM 2233 C CA . SER A 1 281 ? 17.445 -6.244 -23.423 1.00 94.50 281 SER A CA 1
ATOM 2234 C C . SER A 1 281 ? 18.011 -7.504 -22.767 1.00 94.50 281 SER A C 1
ATOM 2236 O O . SER A 1 281 ? 17.373 -8.102 -21.903 1.00 94.50 281 SER A O 1
ATOM 2238 N N . ASP A 1 282 ? 19.278 -7.817 -23.057 1.00 94.44 282 ASP A N 1
ATOM 2239 C CA . ASP A 1 282 ? 20.048 -8.867 -22.366 1.00 94.44 282 ASP A CA 1
ATOM 2240 C C . ASP A 1 282 ? 20.186 -8.620 -20.850 1.00 94.44 282 ASP A C 1
ATOM 2242 O O . ASP A 1 282 ? 20.507 -9.528 -20.082 1.00 94.44 282 ASP A O 1
ATOM 2246 N N . ALA A 1 283 ? 19.950 -7.383 -20.398 1.00 93.75 283 ALA A N 1
ATOM 2247 C CA . ALA A 1 283 ? 19.954 -7.026 -18.985 1.00 93.75 283 ALA A CA 1
ATOM 2248 C C . ALA A 1 283 ? 18.737 -7.562 -18.212 1.00 93.75 283 ALA A C 1
ATOM 2250 O O . ALA A 1 283 ? 18.803 -7.645 -16.979 1.00 93.75 283 ALA A O 1
ATOM 2251 N N . PHE A 1 284 ? 17.638 -7.890 -18.901 1.00 96.19 284 PHE A N 1
ATOM 2252 C CA . PHE A 1 284 ? 16.402 -8.364 -18.289 1.00 96.19 284 PHE A CA 1
ATOM 2253 C C . PHE A 1 284 ? 16.423 -9.882 -18.100 1.00 96.19 284 PHE A C 1
ATOM 2255 O O . PHE A 1 284 ? 16.571 -10.653 -19.047 1.00 96.19 284 PHE A O 1
ATOM 2262 N N . ASN A 1 285 ? 16.212 -10.332 -16.862 1.00 95.44 285 ASN A N 1
ATOM 2263 C CA . ASN A 1 285 ? 16.099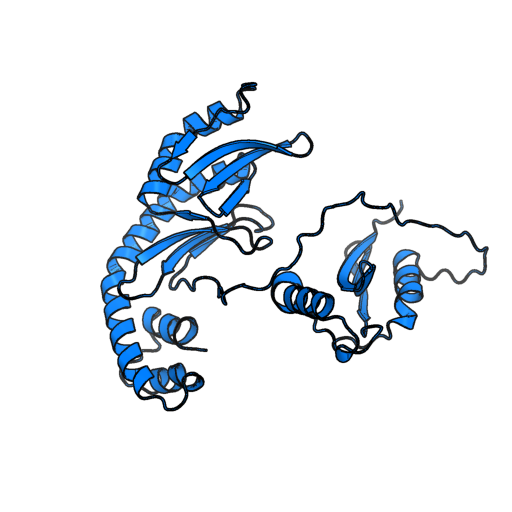 -11.749 -16.545 1.00 95.44 285 ASN A CA 1
ATOM 2264 C C . ASN A 1 285 ? 14.688 -12.102 -16.061 1.00 95.44 285 ASN A C 1
ATOM 2266 O O . ASN A 1 285 ? 14.306 -11.782 -14.937 1.00 95.44 285 ASN A O 1
ATOM 2270 N N . THR A 1 286 ? 13.947 -12.868 -16.867 1.00 93.81 286 THR A N 1
ATOM 2271 C CA . THR A 1 286 ? 12.576 -13.306 -16.541 1.00 93.81 286 THR A CA 1
ATOM 2272 C C . THR A 1 286 ? 12.465 -14.178 -15.285 1.00 93.81 286 THR A C 1
ATOM 2274 O O . THR A 1 286 ? 11.368 -14.345 -14.759 1.00 93.81 286 THR A O 1
ATOM 2277 N N . ASN A 1 287 ? 13.571 -14.755 -14.805 1.00 95.56 287 ASN A N 1
ATOM 2278 C CA . ASN A 1 287 ? 13.597 -15.556 -13.580 1.00 95.56 287 ASN A CA 1
ATOM 2279 C C . ASN A 1 287 ? 13.902 -14.711 -12.330 1.00 95.56 287 ASN A C 1
ATOM 2281 O O . ASN A 1 287 ? 13.939 -15.248 -11.223 1.00 95.56 287 ASN A O 1
ATOM 2285 N N . GLN A 1 288 ? 14.147 -13.404 -12.487 1.00 95.75 288 GLN A N 1
ATOM 2286 C CA . GLN A 1 288 ? 14.399 -12.476 -11.387 1.00 95.75 288 GLN A CA 1
ATOM 2287 C C . GLN A 1 288 ? 13.160 -11.624 -11.125 1.00 95.75 288 GLN A C 1
ATOM 2289 O O . GLN A 1 288 ? 12.730 -10.834 -11.962 1.00 95.75 288 GLN A O 1
ATOM 2294 N N . ILE A 1 289 ? 12.598 -11.757 -9.922 1.00 95.69 289 ILE A N 1
ATOM 2295 C CA . ILE A 1 289 ? 11.388 -11.021 -9.536 1.00 95.69 289 ILE A CA 1
ATOM 2296 C C . ILE A 1 289 ? 11.609 -9.500 -9.512 1.00 95.69 289 ILE A C 1
ATOM 2298 O O . ILE A 1 289 ? 10.701 -8.756 -9.864 1.00 95.69 289 I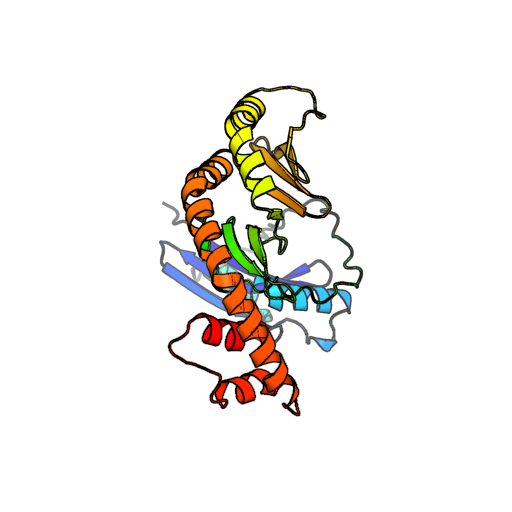LE A O 1
ATOM 2302 N N . ILE A 1 290 ? 12.820 -9.042 -9.163 1.00 95.88 290 ILE A N 1
ATOM 2303 C CA . ILE A 1 290 ? 13.187 -7.615 -9.180 1.00 95.88 290 ILE A CA 1
ATOM 2304 C C . ILE A 1 290 ? 13.047 -7.059 -10.599 1.00 95.88 290 ILE A C 1
ATOM 2306 O O . ILE A 1 290 ? 12.368 -6.055 -10.792 1.00 95.88 290 ILE A O 1
ATOM 2310 N N . ASP A 1 291 ? 13.633 -7.738 -11.586 1.00 96.38 291 ASP A N 1
ATOM 2311 C CA . ASP A 1 291 ? 13.565 -7.342 -12.992 1.00 96.38 291 ASP A CA 1
ATOM 2312 C C . ASP A 1 291 ? 12.105 -7.298 -13.470 1.00 96.38 291 ASP A C 1
ATOM 2314 O O . ASP A 1 291 ? 11.670 -6.309 -14.064 1.00 96.38 291 ASP A O 1
ATOM 2318 N N . CYS A 1 292 ? 11.328 -8.340 -13.154 1.00 95.25 292 CYS A N 1
ATOM 2319 C CA . CYS A 1 292 ? 9.922 -8.444 -13.542 1.00 95.25 292 CYS A CA 1
ATOM 2320 C C . CYS A 1 292 ? 9.075 -7.298 -12.974 1.00 95.25 292 CYS A C 1
ATOM 2322 O O . CYS A 1 292 ? 8.325 -6.663 -13.716 1.00 95.25 292 CYS A O 1
ATOM 2324 N N . GLU A 1 293 ? 9.190 -7.022 -11.674 1.00 94.75 293 GLU A N 1
ATOM 2325 C CA . GLU A 1 293 ? 8.396 -5.982 -11.019 1.00 94.75 293 GLU A CA 1
ATOM 2326 C C . GLU A 1 293 ? 8.846 -4.568 -11.391 1.00 94.75 293 GLU A C 1
ATOM 2328 O O . GLU A 1 293 ? 7.993 -3.703 -11.580 1.00 94.75 293 GLU A O 1
ATOM 2333 N N . LEU A 1 294 ? 10.148 -4.319 -11.569 1.00 92.81 294 LEU A N 1
ATOM 2334 C CA . LEU A 1 294 ? 10.628 -3.025 -12.060 1.00 92.81 294 LEU A CA 1
ATOM 2335 C C . LEU A 1 294 ? 10.073 -2.733 -13.460 1.00 92.81 294 LEU A C 1
ATOM 2337 O O . LEU A 1 294 ? 9.471 -1.680 -13.675 1.00 92.81 294 LEU A O 1
ATOM 2341 N N . ALA A 1 295 ? 10.212 -3.669 -14.401 1.00 91.88 295 ALA A N 1
ATOM 2342 C CA . ALA A 1 295 ? 9.714 -3.480 -15.763 1.00 91.88 295 ALA A CA 1
ATOM 2343 C C . ALA A 1 295 ? 8.184 -3.284 -15.797 1.00 91.88 295 ALA A C 1
ATOM 2345 O O . ALA A 1 295 ? 7.683 -2.372 -16.461 1.00 91.88 295 ALA A O 1
ATOM 2346 N N . ALA A 1 296 ? 7.441 -4.100 -15.041 1.00 90.81 296 ALA A N 1
ATOM 2347 C CA . ALA A 1 296 ? 5.980 -4.107 -15.065 1.00 90.81 296 ALA A CA 1
ATOM 2348 C C . ALA A 1 296 ? 5.330 -2.971 -14.261 1.00 90.81 296 ALA A C 1
ATOM 2350 O O . ALA A 1 296 ? 4.278 -2.477 -14.655 1.00 90.81 296 ALA A O 1
ATOM 2351 N N . LEU A 1 297 ? 5.906 -2.578 -13.123 1.00 88.56 297 LEU A N 1
ATOM 2352 C CA . LEU A 1 297 ? 5.260 -1.647 -12.192 1.00 88.56 297 LEU A CA 1
ATOM 2353 C C . LEU A 1 297 ? 5.872 -0.243 -12.222 1.00 88.56 297 LEU A C 1
ATOM 2355 O O . LEU A 1 297 ? 5.172 0.723 -11.923 1.00 88.56 297 LEU A O 1
ATOM 2359 N N . VAL A 1 298 ? 7.152 -0.116 -12.584 1.00 87.56 298 VAL A N 1
ATOM 2360 C CA . VAL A 1 298 ? 7.865 1.173 -12.589 1.00 87.56 298 VAL A CA 1
ATOM 2361 C C . VAL A 1 298 ? 7.980 1.746 -14.002 1.00 87.56 298 VAL A C 1
ATOM 2363 O O . VAL A 1 298 ? 7.707 2.928 -14.200 1.00 87.56 298 VAL A O 1
ATOM 2366 N N . PHE A 1 299 ? 8.332 0.918 -14.990 1.00 86.44 299 PHE A N 1
ATOM 2367 C CA . PHE A 1 299 ? 8.602 1.378 -16.363 1.00 86.44 299 PHE A CA 1
ATOM 2368 C C . PHE A 1 299 ? 7.451 1.176 -17.359 1.00 86.44 299 PHE A C 1
ATOM 2370 O O . PHE A 1 299 ? 7.519 1.682 -18.478 1.00 86.44 299 PHE A O 1
ATOM 2377 N N . SER A 1 300 ? 6.382 0.474 -16.980 1.00 80.88 300 SER A N 1
ATOM 2378 C CA . SER A 1 300 ? 5.181 0.358 -17.817 1.00 80.88 300 SER A CA 1
ATOM 2379 C C . SER A 1 300 ? 4.252 1.547 -17.542 1.00 80.88 300 SER A C 1
ATOM 2381 O O . SER A 1 300 ? 3.780 1.717 -16.415 1.00 80.88 300 SER A O 1
ATOM 2383 N N . THR A 1 301 ? 4.027 2.408 -18.545 1.00 62.47 301 THR A N 1
ATOM 2384 C CA . THR A 1 301 ? 3.261 3.664 -18.396 1.00 62.47 301 THR A CA 1
ATOM 2385 C C . THR A 1 301 ? 1.897 3.675 -19.056 1.00 62.47 301 THR A C 1
ATOM 2387 O O . THR A 1 301 ? 1.739 3.126 -20.167 1.00 62.47 301 THR A O 1
#

Radius of gyration: 25.08 Å; chains: 1; bounding box: 76×39×59 Å

Organism: NCBI:txid300111

Sequence (301 aa):
MFAPTFVDLQGFVVGMKFVVKEVAVLRNGAVLAHYIFTCPMPWNLLTKSDKSCASWLIRNHHGLRWEDGNVSYSKVKRLITSAVLGSNGGNSGSRRMNYCVPIPDVETPTCENNISLDRRAVRILSRRYALTATEYKFLEIGINVGPPSYVEIAIGDPRRGKELLLSLETWKALYEQRQNIQNFFRNDFKDIHSFINVGPLTVRVCTVNNIKLIRLESANVCLRMTESTLHRMFDLDRCIDARFNHLIRILATVDAKFAQFSDIASTAKDPKEASNVIYASDAFNTNQIIDCELAALVFST

pLDDT: mean 80.67, std 18.11, range [28.98, 97.31]

Secondary structure (DSSP, 8-state):
-PPPEEEEEEEEEETTEEEEEEEEEEETTEEEEEEEBPPSS-GGGS-HHHHHHHHHHIIIII---TT--SB-GGGHHHHHHHHHH---------------PPPP---PPP--S---------EEEEEEEESSTT-SSEEEEEEEPSSS-EEEEEEE-TTT--EEEE-HHHHHHHHHTHHHHHHHHHS----TT--EEETTEEEEEEEETTEEEEEEEETTEEEEE-HHHHHHHHTTHHHHHHHHHHHHHHHHHHHHHHHHHHHHHTT-SSGGGHHHHHHTSTT--TT-HHHHHIIIIIS--